Protein AF-A0A2G6KPU7-F1 (afdb_monomer)

Foldseek 3Di:
DADPLLVVLVVCLQPVQQVLLQVLQVQLVVVVHSLDLPPTSVVSLVVLLVVNLVSLVVVVVVPDDCPDQLNLVLSLQSLQLSVVSCCSNVVDDPVVDPDTPSVSSQVSLVVSCVVNVHHSHHDPCCVPVSFDDDVNGTGDSYPDQQLVSLVCCLVRVCVNPPVVVCVVVVNQQPQVPDPVRHGNVVVNVVSVLVSCQRNQHPDPPHPHCVVVVVVVVVVVVD

Secondary structure (DSSP, 8-state):
---HHHHHHHHHHHTHHHHHHHHHHHHHHHTT-TT--TTSSHHHHHHHHHHHHHHHHHHHHH------HHHHHHHHHHHHHHHHHHHHTTS--GGG-SS-S-HHHHHHHHHHHHHHTS-SS--GGGTTTT---BTTB---SSSS-HHHHHHHIIIIIIIIIIIHHHHHTT-TT-GGGSTTSS-HHHHHHHHHHHHHHHTT---TTS--SHHHHHHHHHHTT-

Radius of gyration: 18.89 Å; Cα contacts (8 Å, |Δi|>4): 228; chains: 1; bounding box: 52×37×52 Å

Structure (mmCIF, N/CA/C/O backbone):
data_AF-A0A2G6KPU7-F1
#
_entry.id   AF-A0A2G6KPU7-F1
#
loop_
_atom_site.group_PDB
_atom_site.id
_atom_site.type_symbol
_atom_site.label_atom_id
_atom_site.label_alt_id
_atom_site.label_comp_id
_atom_site.label_asym_id
_atom_site.label_entity_id
_atom_site.label_seq_id
_atom_site.pdbx_PDB_ins_code
_atom_site.Cartn_x
_atom_site.Cartn_y
_atom_site.Cartn_z
_atom_site.occupancy
_atom_site.B_iso_or_equiv
_atom_site.auth_seq_id
_atom_site.auth_comp_id
_atom_site.auth_asym_id
_atom_site.auth_atom_id
_atom_site.pdbx_PDB_model_num
ATOM 1 N N . MET A 1 1 ? 1.294 15.221 -18.244 1.00 61.31 1 MET A N 1
ATOM 2 C CA . MET A 1 1 ? -0.038 14.592 -18.043 1.00 61.31 1 MET A CA 1
ATOM 3 C C . MET A 1 1 ? 0.235 13.143 -17.641 1.00 61.31 1 MET A C 1
ATOM 5 O O . MET A 1 1 ? 1.394 12.810 -17.479 1.00 61.31 1 MET A O 1
ATOM 9 N N . SER A 1 2 ? -0.750 12.285 -17.364 1.00 83.19 2 SER A N 1
ATOM 10 C CA . SER A 1 2 ? -0.440 10.858 -17.147 1.00 83.19 2 SER A CA 1
ATOM 11 C C . SER A 1 2 ? -0.730 10.087 -18.430 1.00 83.19 2 SER A C 1
ATOM 13 O O . SER A 1 2 ? -1.728 10.373 -19.093 1.00 83.19 2 SER A O 1
ATOM 15 N N . THR A 1 3 ? 0.137 9.143 -18.800 1.00 95.44 3 THR A N 1
ATOM 16 C CA . THR A 1 3 ? -0.080 8.294 -19.978 1.00 95.44 3 THR A CA 1
ATOM 17 C C . THR A 1 3 ? -1.310 7.406 -19.772 1.00 95.44 3 THR A C 1
ATOM 19 O O . THR A 1 3 ? -1.734 7.189 -18.628 1.00 95.44 3 THR A O 1
ATOM 22 N N . PRO A 1 4 ? -1.904 6.849 -20.843 1.00 97.12 4 PRO A N 1
ATOM 23 C CA . PRO A 1 4 ? -2.997 5.892 -20.702 1.00 97.12 4 PRO A CA 1
ATOM 24 C C . PRO A 1 4 ? -2.624 4.679 -19.836 1.00 97.12 4 PRO A C 1
ATOM 26 O O . PRO A 1 4 ? -3.421 4.283 -18.987 1.00 97.12 4 PRO A O 1
ATOM 29 N N . CYS A 1 5 ? -1.407 4.135 -19.980 1.00 97.88 5 CYS A N 1
ATOM 30 C CA . CYS A 1 5 ? -0.949 2.995 -19.178 1.00 97.88 5 CYS A CA 1
ATOM 31 C C . CYS A 1 5 ? -0.815 3.368 -17.694 1.00 97.88 5 CYS A C 1
ATOM 33 O O . CYS A 1 5 ? -1.299 2.642 -16.823 1.00 97.88 5 CYS A O 1
ATOM 35 N N . ALA A 1 6 ? -0.204 4.522 -17.398 1.00 97.62 6 ALA A N 1
ATOM 36 C CA . ALA A 1 6 ? -0.043 5.002 -16.027 1.00 97.62 6 ALA A CA 1
ATOM 37 C C . ALA A 1 6 ? -1.394 5.321 -15.373 1.00 97.62 6 ALA A C 1
ATOM 39 O O . ALA A 1 6 ? -1.606 4.970 -14.214 1.00 97.62 6 ALA A O 1
ATOM 40 N N . SER A 1 7 ? -2.327 5.902 -16.130 1.00 97.75 7 SER A N 1
ATOM 41 C CA . SER A 1 7 ? -3.689 6.189 -15.666 1.00 97.75 7 SER A CA 1
ATOM 42 C C . SER A 1 7 ? -4.476 4.911 -15.371 1.00 97.75 7 SER A C 1
ATOM 44 O O . SER A 1 7 ? -5.152 4.836 -14.348 1.00 97.75 7 SER A O 1
ATOM 46 N N . ALA A 1 8 ? -4.366 3.888 -16.224 1.00 98.50 8 ALA A N 1
ATOM 47 C CA . ALA A 1 8 ? -5.028 2.603 -16.008 1.00 98.50 8 ALA A CA 1
ATOM 48 C C . ALA A 1 8 ? -4.509 1.903 -14.741 1.00 98.50 8 ALA A C 1
ATOM 50 O O . ALA A 1 8 ? -5.296 1.422 -13.926 1.00 98.50 8 ALA A O 1
ATOM 51 N N . PHE A 1 9 ? -3.190 1.916 -14.524 1.00 98.69 9 PHE A N 1
ATOM 52 C CA . PHE A 1 9 ? -2.605 1.360 -13.305 1.00 98.69 9 PHE A CA 1
ATOM 53 C C . PHE A 1 9 ? -2.995 2.162 -12.053 1.00 98.69 9 PHE A C 1
ATOM 55 O O . PHE A 1 9 ? -3.296 1.579 -11.013 1.00 98.69 9 PHE A O 1
ATOM 62 N N . ASP A 1 10 ? -3.049 3.493 -12.147 1.00 98.50 10 ASP A N 1
ATOM 63 C CA . ASP A 1 10 ? -3.504 4.366 -11.057 1.00 98.50 10 ASP A CA 1
ATOM 64 C C . ASP A 1 10 ? -4.952 4.065 -10.645 1.00 98.50 10 ASP A C 1
ATOM 66 O O . ASP A 1 10 ? -5.249 3.933 -9.456 1.00 98.50 10 ASP A O 1
ATOM 70 N N . GLN A 1 11 ? -5.838 3.877 -11.627 1.00 98.31 11 GLN A N 1
ATOM 71 C CA . GLN A 1 11 ? -7.231 3.502 -11.387 1.00 98.31 11 GLN A CA 1
ATOM 72 C C . GLN A 1 11 ? -7.350 2.134 -10.717 1.00 98.31 11 GLN A C 1
ATOM 74 O O . GLN A 1 11 ? -8.148 1.986 -9.791 1.00 98.31 11 GLN A O 1
ATOM 79 N N . TRP A 1 12 ? -6.542 1.155 -11.126 1.00 98.75 12 TRP A N 1
ATOM 80 C CA . TRP A 1 12 ? -6.509 -0.150 -10.468 1.00 98.75 12 TRP A CA 1
ATOM 81 C C . TRP A 1 12 ? -6.058 -0.040 -9.003 1.00 98.75 12 TRP A C 1
ATOM 83 O O . TRP A 1 12 ? -6.726 -0.575 -8.118 1.00 98.75 12 TRP A O 1
ATOM 93 N N . ILE A 1 13 ? -5.005 0.742 -8.716 1.00 98.44 13 ILE A N 1
ATOM 94 C CA . ILE A 1 13 ? -4.531 1.004 -7.342 1.00 98.44 13 ILE A CA 1
ATOM 95 C C . ILE A 1 13 ? -5.625 1.637 -6.469 1.00 98.44 13 ILE A C 1
ATOM 97 O O . ILE A 1 13 ? -5.758 1.308 -5.290 1.00 98.44 13 ILE A O 1
ATOM 101 N N . ARG A 1 14 ? -6.430 2.546 -7.026 1.00 97.38 14 ARG A N 1
ATOM 102 C CA . ARG A 1 14 ? -7.513 3.219 -6.287 1.00 97.38 14 ARG A CA 1
ATOM 103 C C . ARG A 1 14 ? -8.734 2.327 -6.035 1.00 97.38 14 ARG A C 1
ATOM 105 O O . ARG A 1 14 ? -9.491 2.615 -5.098 1.00 97.38 14 ARG A O 1
ATOM 112 N N . ASN A 1 15 ? -8.918 1.281 -6.842 1.00 97.12 15 ASN A N 1
ATOM 113 C CA . ASN A 1 15 ? -10.118 0.446 -6.872 1.00 97.12 15 ASN A CA 1
ATOM 114 C C . ASN A 1 15 ? -9.792 -1.016 -6.546 1.00 97.12 15 ASN A C 1
ATOM 116 O O . ASN A 1 15 ? -9.669 -1.342 -5.368 1.00 97.12 15 ASN A O 1
ATOM 120 N N . ASP A 1 16 ? -9.639 -1.880 -7.550 1.00 98.31 16 ASP A N 1
ATOM 121 C CA . ASP A 1 16 ? -9.541 -3.336 -7.377 1.00 98.31 16 ASP A CA 1
ATOM 122 C C . ASP A 1 16 ? -8.409 -3.744 -6.432 1.00 98.31 16 ASP A C 1
ATOM 124 O O . ASP A 1 16 ? -8.619 -4.577 -5.554 1.00 98.31 16 ASP A O 1
ATOM 128 N N . PHE A 1 17 ? -7.251 -3.080 -6.501 1.00 98.62 17 PHE A N 1
ATOM 129 C CA . PHE A 1 17 ? -6.163 -3.270 -5.540 1.00 98.62 17 PHE A CA 1
ATOM 130 C C . PHE A 1 17 ? -6.646 -3.118 -4.093 1.00 98.62 17 PHE A C 1
ATOM 132 O O . PHE A 1 17 ? -6.385 -3.975 -3.247 1.00 98.62 17 PHE A O 1
ATOM 139 N N . LYS A 1 18 ? -7.368 -2.034 -3.800 1.00 96.31 18 LYS A N 1
ATOM 140 C CA . LYS A 1 18 ? -7.904 -1.744 -2.469 1.00 96.31 18 LYS A CA 1
ATOM 141 C C . LYS A 1 18 ? -8.948 -2.783 -2.060 1.00 96.31 18 LYS A C 1
ATOM 143 O O . LYS A 1 18 ? -8.949 -3.197 -0.901 1.00 96.31 18 LYS A O 1
ATOM 148 N N . THR A 1 19 ? -9.796 -3.225 -2.987 1.00 97.81 19 THR A N 1
ATOM 149 C CA . THR A 1 19 ? -10.790 -4.286 -2.753 1.00 97.81 19 THR A CA 1
ATOM 150 C C . THR A 1 19 ? -10.106 -5.603 -2.389 1.00 97.81 19 THR A C 1
ATOM 152 O O . THR A 1 19 ? -10.340 -6.125 -1.302 1.00 97.81 19 THR A O 1
ATOM 155 N N . ILE A 1 20 ? -9.173 -6.073 -3.223 1.00 98.56 20 ILE A N 1
ATOM 156 C CA . ILE A 1 20 ? -8.445 -7.334 -3.023 1.00 98.56 20 ILE A CA 1
ATOM 157 C C . ILE A 1 20 ? -7.706 -7.335 -1.682 1.00 98.56 20 ILE A C 1
ATOM 159 O O . ILE A 1 20 ? -7.804 -8.286 -0.908 1.00 98.56 20 ILE A O 1
ATOM 163 N N . ASN A 1 21 ? -6.990 -6.251 -1.369 1.00 97.50 21 ASN A N 1
ATOM 164 C CA . ASN A 1 21 ? -6.312 -6.120 -0.082 1.00 97.50 21 ASN A CA 1
ATOM 165 C C . ASN A 1 21 ? -7.307 -6.158 1.086 1.00 97.50 21 ASN A C 1
ATOM 167 O O . ASN A 1 21 ? -7.048 -6.834 2.075 1.00 97.50 21 ASN A O 1
ATOM 171 N N . SER A 1 22 ? -8.442 -5.462 0.989 1.00 95.81 22 SER A N 1
ATOM 172 C CA . SER A 1 22 ? -9.439 -5.422 2.069 1.00 95.81 22 SER A CA 1
ATOM 173 C C . SER A 1 22 ? -10.069 -6.792 2.326 1.00 95.81 22 SER A C 1
ATOM 175 O O . SER A 1 22 ? -10.281 -7.158 3.483 1.00 95.81 22 SER A O 1
ATOM 177 N N . GLU A 1 23 ? -10.314 -7.567 1.270 1.00 97.12 23 GLU A N 1
ATOM 178 C CA . GLU A 1 23 ? -10.802 -8.944 1.371 1.00 97.12 23 GLU A CA 1
ATOM 179 C C . GLU A 1 23 ? -9.752 -9.882 1.978 1.00 97.12 23 GLU A C 1
ATOM 181 O O . GLU A 1 23 ? -10.073 -10.648 2.887 1.00 97.12 23 GLU A O 1
ATOM 186 N N . LEU A 1 24 ? -8.487 -9.779 1.556 1.00 96.69 24 LEU A N 1
ATOM 187 C CA . LEU A 1 24 ? -7.383 -10.535 2.157 1.00 96.69 24 LEU A CA 1
ATOM 188 C C . LEU A 1 24 ? -7.250 -10.243 3.654 1.00 96.69 24 LEU A C 1
ATOM 190 O O . LEU A 1 24 ? -7.160 -11.173 4.453 1.00 96.69 24 LEU A O 1
ATOM 194 N N . GLU A 1 25 ? -7.317 -8.971 4.051 1.00 93.81 25 GLU A N 1
ATOM 195 C CA . GLU A 1 25 ? -7.306 -8.607 5.467 1.00 93.81 25 GLU A CA 1
ATOM 196 C C . GLU A 1 25 ? -8.474 -9.229 6.224 1.00 93.81 25 GLU A C 1
ATOM 198 O O . GLU A 1 25 ? -8.267 -9.800 7.292 1.00 93.81 25 GLU A O 1
ATOM 203 N N . ALA A 1 26 ? -9.690 -9.173 5.676 1.00 93.69 26 ALA A N 1
ATOM 204 C CA . ALA A 1 26 ? -10.852 -9.792 6.308 1.00 93.69 26 ALA A CA 1
ATOM 205 C C . ALA A 1 26 ? -10.649 -11.301 6.532 1.00 93.69 26 ALA A C 1
ATOM 207 O O . ALA A 1 26 ? -10.992 -11.809 7.603 1.00 93.69 26 ALA A O 1
ATOM 208 N N . LEU A 1 27 ? -10.036 -12.003 5.572 1.00 95.19 27 LEU A N 1
ATOM 209 C CA . LEU A 1 27 ? -9.692 -13.417 5.715 1.00 95.19 27 LEU A CA 1
ATOM 210 C C . LEU A 1 27 ? -8.657 -13.652 6.823 1.00 95.19 27 LEU A C 1
ATOM 212 O O . LEU A 1 27 ? -8.840 -14.563 7.628 1.00 95.19 27 LEU A O 1
ATOM 216 N N . TYR A 1 28 ? -7.605 -12.834 6.912 1.00 93.25 28 TYR A N 1
ATOM 217 C CA . TYR A 1 28 ? -6.593 -12.968 7.968 1.00 93.25 28 TYR A CA 1
ATOM 218 C C . TYR A 1 28 ? -7.160 -12.669 9.357 1.00 93.25 28 TYR A C 1
ATOM 220 O O . TYR A 1 28 ? -6.861 -13.374 10.316 1.00 93.25 28 TYR A O 1
ATOM 228 N N . PHE A 1 29 ? -8.023 -11.661 9.486 1.00 89.75 29 PHE A N 1
ATOM 229 C CA . PHE A 1 29 ? -8.709 -11.391 10.750 1.00 89.75 29 PHE A CA 1
ATOM 230 C C . PHE A 1 29 ? -9.606 -12.560 11.177 1.00 89.75 29 PHE A C 1
ATOM 232 O O . PHE A 1 29 ? -9.685 -12.862 12.367 1.00 89.75 29 PHE A O 1
ATOM 239 N N . ALA A 1 30 ? -10.228 -13.261 10.227 1.00 91.94 30 ALA A N 1
ATOM 240 C CA . ALA A 1 30 ? -11.072 -14.418 10.514 1.00 91.94 30 ALA A CA 1
ATOM 241 C C . ALA A 1 30 ? -10.294 -15.664 10.988 1.00 91.94 30 ALA A C 1
ATOM 243 O O . ALA A 1 30 ? -10.898 -16.542 11.602 1.00 91.94 30 ALA A O 1
ATOM 244 N N . THR A 1 31 ? -8.976 -15.758 10.759 1.00 89.75 31 THR A N 1
ATOM 245 C CA . THR A 1 31 ? -8.170 -16.908 11.225 1.00 89.75 31 THR A CA 1
ATOM 246 C C . THR A 1 31 ? -7.796 -16.839 12.706 1.00 89.75 31 THR A C 1
ATOM 248 O O . THR A 1 31 ? -7.296 -17.818 13.256 1.00 89.75 31 THR A O 1
ATOM 251 N N . GLY A 1 32 ? -7.997 -15.687 13.355 1.00 86.38 32 GLY A N 1
ATOM 252 C CA . GLY A 1 32 ? -7.533 -15.431 14.720 1.00 86.38 32 GLY A CA 1
ATOM 253 C C . GLY A 1 32 ? -6.032 -15.128 14.830 1.00 86.38 32 GLY A C 1
ATOM 254 O O . GLY A 1 32 ? -5.567 -14.826 15.926 1.00 86.38 32 GLY A O 1
ATOM 255 N N . ASN A 1 33 ? -5.281 -15.158 13.720 1.00 83.81 33 ASN A N 1
ATOM 256 C CA . ASN A 1 33 ? -3.873 -14.763 13.673 1.00 83.81 33 ASN A CA 1
ATOM 257 C C . ASN A 1 33 ? -3.585 -13.838 12.467 1.00 83.81 33 ASN A C 1
ATOM 259 O O . ASN A 1 33 ? -2.982 -14.268 11.483 1.00 83.81 33 ASN A O 1
ATOM 263 N N . PRO A 1 34 ? -4.014 -12.561 12.519 1.00 83.75 34 PRO A N 1
ATOM 264 C CA . PRO A 1 34 ? -3.999 -11.643 11.372 1.00 83.75 34 PRO A CA 1
ATOM 265 C C . PRO A 1 34 ? -2.604 -11.187 10.909 1.00 83.75 34 PRO A C 1
ATOM 267 O O . PRO A 1 34 ? -2.471 -10.530 9.870 1.00 83.75 34 PRO A O 1
ATOM 270 N N . SER A 1 35 ? -1.556 -11.488 11.678 1.00 82.19 35 SER A N 1
ATOM 271 C CA . SER A 1 35 ? -0.172 -11.209 11.292 1.00 82.19 35 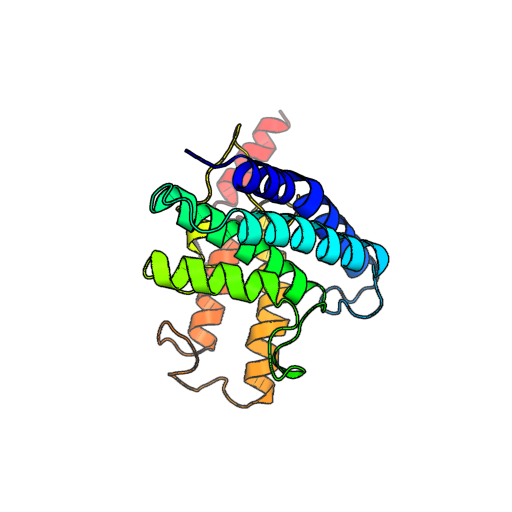SER A CA 1
ATOM 272 C C . SER A 1 35 ? 0.378 -12.254 10.316 1.00 82.19 35 SER A C 1
ATOM 274 O O . SER A 1 35 ? 1.258 -11.917 9.524 1.00 82.19 35 SER A O 1
ATOM 276 N N . GLU A 1 36 ? -0.158 -13.477 10.319 1.00 83.75 36 GLU A N 1
ATOM 277 C CA . GLU A 1 36 ? 0.253 -14.583 9.451 1.00 83.75 36 GLU A CA 1
ATOM 278 C C . GLU A 1 36 ? -0.642 -14.661 8.209 1.00 83.75 36 GLU A C 1
ATOM 280 O O . GLU A 1 36 ? -1.846 -14.896 8.303 1.00 83.75 36 GLU A O 1
ATOM 285 N N . ALA A 1 37 ? -0.052 -14.493 7.022 1.00 85.38 37 ALA A N 1
ATOM 286 C CA . ALA A 1 37 ? -0.795 -14.563 5.763 1.00 85.38 37 ALA A CA 1
ATOM 287 C C . ALA A 1 37 ? -0.718 -15.950 5.097 1.00 85.38 37 ALA A C 1
ATOM 289 O O . ALA A 1 37 ? -1.415 -16.197 4.115 1.00 85.38 37 ALA A O 1
ATOM 290 N N . GLY A 1 38 ? 0.128 -16.865 5.579 1.00 85.50 38 GLY A N 1
ATOM 291 C CA . GLY A 1 38 ? 0.411 -18.147 4.921 1.00 85.50 38 GLY A CA 1
ATOM 292 C C . GLY A 1 38 ? -0.823 -19.038 4.721 1.00 85.50 38 GLY A C 1
ATOM 293 O O . GLY A 1 38 ? -1.577 -19.282 5.656 1.00 85.50 38 GLY A O 1
ATOM 294 N N . GLY A 1 39 ? -1.017 -19.548 3.499 1.00 87.50 39 GLY A N 1
ATOM 295 C CA . GLY A 1 39 ? -2.061 -20.532 3.173 1.00 87.50 39 GLY A CA 1
ATOM 296 C C . GLY A 1 39 ? -3.499 -19.999 3.143 1.00 87.50 39 GLY A C 1
ATOM 297 O O . GLY A 1 39 ? -4.429 -20.778 2.943 1.00 87.50 39 GLY A O 1
ATOM 298 N N . VAL A 1 40 ? -3.701 -18.693 3.326 1.00 94.56 40 VAL A N 1
ATOM 299 C CA . VAL A 1 40 ? -5.019 -18.043 3.347 1.00 94.56 40 VAL A C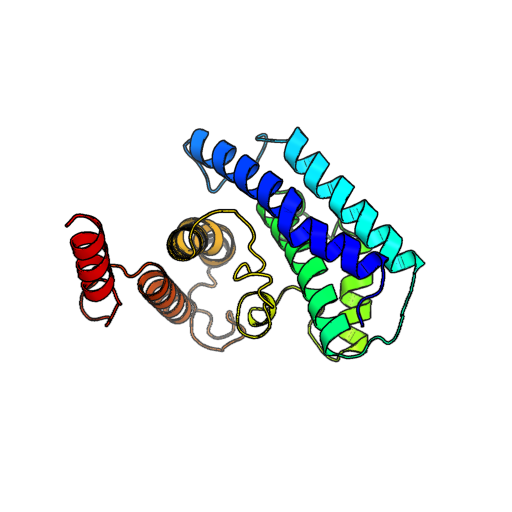A 1
ATOM 300 C C . VAL A 1 40 ? -5.167 -17.138 2.129 1.00 94.56 40 VAL A C 1
ATOM 302 O O . VAL A 1 40 ? -4.256 -16.384 1.804 1.00 94.56 40 VAL A O 1
ATOM 305 N N . GLY A 1 41 ? -6.324 -17.182 1.461 1.00 96.75 41 GLY A N 1
ATOM 306 C CA . GLY A 1 41 ? -6.649 -16.239 0.385 1.00 96.75 41 GLY A CA 1
ATOM 307 C C . GLY A 1 41 ? -5.830 -16.410 -0.900 1.00 96.75 41 GLY A C 1
ATOM 308 O O . GLY A 1 41 ? -5.693 -15.454 -1.654 1.00 96.75 41 GLY A O 1
ATOM 309 N N . GLU A 1 42 ? -5.295 -17.603 -1.177 1.00 97.50 42 GLU A N 1
ATOM 310 C CA . GLU A 1 42 ? -4.382 -17.845 -2.310 1.00 97.50 42 GLU A CA 1
ATOM 311 C C . GLU A 1 42 ? -4.936 -17.387 -3.669 1.00 97.50 42 GLU A C 1
ATOM 313 O O . GLU A 1 42 ? -4.194 -16.829 -4.473 1.00 97.50 42 GLU A O 1
ATOM 318 N N . ALA A 1 43 ? -6.243 -17.535 -3.911 1.00 98.12 43 ALA A N 1
ATOM 319 C CA . ALA A 1 43 ? -6.873 -17.033 -5.134 1.00 98.12 43 ALA A CA 1
ATOM 320 C C . ALA A 1 43 ? -6.763 -15.501 -5.261 1.00 98.12 43 ALA A C 1
ATOM 322 O O . ALA A 1 43 ? -6.343 -15.001 -6.302 1.00 98.12 43 ALA A O 1
ATOM 323 N N . LEU A 1 44 ? -7.063 -14.764 -4.187 1.00 98.50 44 LEU A N 1
ATOM 324 C CA . LEU A 1 44 ? -6.958 -13.302 -4.142 1.00 98.50 44 LEU A CA 1
ATOM 325 C C . LEU A 1 44 ? -5.502 -12.830 -4.216 1.00 98.50 44 LEU A C 1
ATOM 327 O O . LEU A 1 44 ? -5.203 -11.827 -4.859 1.00 98.50 44 LEU A O 1
ATOM 331 N N . LYS A 1 45 ? -4.568 -13.567 -3.608 1.00 98.50 45 LYS A N 1
ATOM 332 C CA . LYS A 1 45 ? -3.133 -13.279 -3.734 1.00 98.50 45 LYS A CA 1
ATOM 333 C C . LYS A 1 45 ? -2.641 -13.447 -5.168 1.00 98.50 45 LYS A C 1
ATOM 335 O O . LYS A 1 45 ? -1.919 -12.589 -5.668 1.00 98.50 45 LYS A O 1
ATOM 340 N N . GLN A 1 46 ? -3.037 -14.534 -5.834 1.00 98.38 46 GLN A N 1
ATOM 341 C CA . GLN A 1 46 ? -2.717 -14.752 -7.245 1.00 98.38 46 GLN A CA 1
ATOM 342 C C . GLN A 1 46 ? -3.344 -13.671 -8.122 1.00 98.38 46 GLN A C 1
ATOM 344 O O . GLN A 1 46 ? -2.674 -13.153 -9.010 1.00 98.38 46 GLN A O 1
ATOM 349 N N . GLN A 1 47 ? -4.584 -13.273 -7.837 1.00 98.62 47 GLN A N 1
ATOM 350 C CA . GLN A 1 47 ? -5.234 -12.162 -8.523 1.00 98.62 47 GLN A CA 1
ATOM 351 C C . GLN A 1 47 ? -4.432 -10.859 -8.373 1.00 98.62 47 GLN A C 1
ATOM 353 O O . GLN A 1 47 ? -4.037 -10.274 -9.380 1.00 98.62 47 GLN A O 1
ATOM 358 N N . LEU A 1 48 ? -4.105 -10.458 -7.137 1.00 98.69 48 LEU A N 1
ATOM 359 C CA . LEU A 1 48 ? -3.295 -9.270 -6.848 1.00 98.69 48 LEU A CA 1
ATOM 360 C C . LEU A 1 48 ? -1.975 -9.278 -7.630 1.00 98.69 48 LEU A C 1
ATOM 362 O O . LEU A 1 48 ? -1.618 -8.279 -8.256 1.00 98.69 48 LEU A O 1
ATOM 366 N N . LEU A 1 49 ? -1.260 -10.407 -7.582 1.00 98.56 49 LEU A N 1
ATOM 367 C CA . LEU A 1 49 ? 0.034 -10.596 -8.232 1.00 98.56 49 LEU A CA 1
ATOM 368 C C . LEU A 1 49 ? -0.077 -10.465 -9.756 1.00 98.56 49 LEU A C 1
ATOM 370 O O . LEU A 1 49 ? 0.695 -9.740 -10.382 1.00 98.56 49 LEU A O 1
ATOM 374 N N . LEU A 1 50 ? -1.018 -11.185 -10.365 1.00 98.62 50 LEU A N 1
ATOM 375 C CA . LEU A 1 50 ? -1.128 -11.273 -11.818 1.00 98.62 50 LEU A CA 1
ATOM 376 C C . LEU A 1 50 ? -1.654 -9.975 -12.432 1.00 98.62 50 LEU A C 1
ATOM 378 O O . LEU A 1 50 ? -1.104 -9.523 -13.438 1.00 98.62 50 LEU A O 1
ATOM 382 N N . GLU A 1 51 ? -2.660 -9.347 -11.819 1.00 98.75 51 GLU A N 1
ATOM 383 C CA . GLU A 1 51 ? -3.205 -8.071 -12.293 1.00 98.75 51 GLU A CA 1
ATOM 384 C C . GLU A 1 51 ? -2.151 -6.961 -12.218 1.00 98.75 51 GLU A C 1
ATOM 386 O O . GLU A 1 51 ? -1.850 -6.321 -13.230 1.00 98.75 51 GLU A O 1
ATOM 391 N N . GLY A 1 52 ? -1.507 -6.782 -11.058 1.00 98.69 52 GLY A N 1
ATOM 392 C CA . GLY A 1 52 ? -0.469 -5.763 -10.890 1.00 98.69 52 GLY A CA 1
ATOM 393 C C . GLY A 1 52 ? 0.720 -5.973 -11.833 1.00 98.69 52 GLY A C 1
ATOM 394 O O . GLY A 1 52 ? 1.182 -5.026 -12.477 1.00 98.69 52 GLY A O 1
ATOM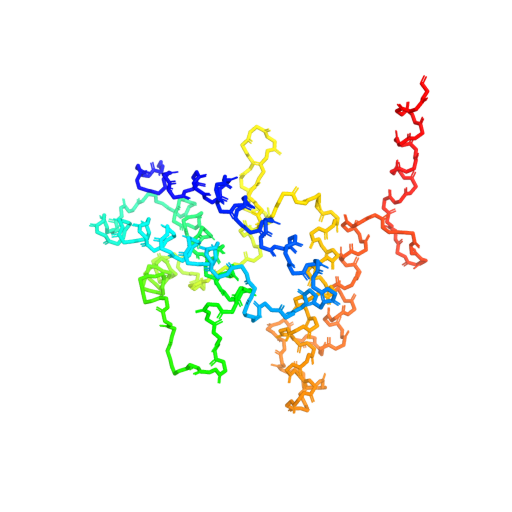 395 N N . LYS A 1 53 ? 1.176 -7.224 -12.000 1.00 98.62 53 LYS A N 1
ATOM 396 C CA . LYS A 1 53 ? 2.225 -7.577 -12.970 1.00 98.62 53 LYS A CA 1
ATOM 397 C C . LYS A 1 53 ? 1.823 -7.228 -14.406 1.00 98.62 53 LYS A C 1
ATOM 399 O O . LYS A 1 53 ? 2.659 -6.720 -15.151 1.00 98.62 53 LYS A O 1
ATOM 404 N N . ALA A 1 54 ? 0.570 -7.462 -14.800 1.00 98.69 54 ALA A N 1
ATOM 405 C CA . ALA A 1 54 ? 0.097 -7.160 -16.149 1.00 98.69 54 ALA A CA 1
ATOM 406 C C . ALA A 1 54 ? 0.142 -5.653 -16.463 1.00 98.69 54 ALA A C 1
ATOM 408 O O . ALA A 1 54 ? 0.610 -5.274 -17.541 1.00 98.69 54 ALA A O 1
ATOM 409 N N . PHE A 1 55 ? -0.266 -4.794 -15.521 1.00 98.75 55 PHE A N 1
ATOM 410 C CA . PHE A 1 55 ? -0.147 -3.337 -15.672 1.00 98.75 55 PHE A CA 1
ATOM 411 C C . PHE A 1 55 ? 1.313 -2.887 -15.778 1.00 98.75 55 PHE A C 1
ATOM 413 O O . PHE A 1 55 ? 1.675 -2.136 -16.684 1.00 98.75 55 PHE A O 1
ATOM 420 N N . ILE A 1 56 ? 2.183 -3.392 -14.902 1.00 98.50 56 ILE A N 1
ATOM 421 C CA . ILE A 1 56 ? 3.610 -3.044 -14.909 1.00 98.50 56 ILE A CA 1
ATOM 422 C C . ILE A 1 56 ? 4.292 -3.506 -16.204 1.00 98.50 56 ILE A C 1
ATOM 424 O O . ILE A 1 56 ? 5.105 -2.775 -16.768 1.00 98.50 56 ILE A O 1
ATOM 428 N N . ALA A 1 57 ? 3.931 -4.674 -16.735 1.00 98.38 57 ALA A N 1
ATOM 429 C CA . ALA A 1 57 ? 4.450 -5.153 -18.014 1.00 98.38 57 ALA A CA 1
ATOM 430 C C . ALA A 1 57 ? 4.018 -4.273 -19.204 1.00 98.38 57 ALA A C 1
ATOM 432 O O . ALA A 1 57 ? 4.729 -4.190 -20.206 1.00 98.38 57 ALA A O 1
ATOM 433 N N . GLN A 1 58 ? 2.857 -3.612 -19.134 1.00 98.19 58 GLN A N 1
ATOM 434 C CA . GLN A 1 58 ? 2.463 -2.607 -20.129 1.00 98.19 58 GLN A CA 1
ATOM 435 C C . GLN A 1 58 ? 3.309 -1.337 -19.999 1.00 98.19 58 GLN A C 1
ATOM 437 O O . GLN A 1 58 ? 3.836 -0.871 -21.002 1.00 98.19 58 GLN A O 1
ATOM 442 N N . LEU A 1 59 ? 3.519 -0.849 -18.775 1.00 98.19 59 LEU A N 1
ATOM 443 C CA . LEU A 1 59 ? 4.355 0.325 -18.491 1.00 98.19 59 LEU A CA 1
ATOM 444 C C . LEU A 1 59 ? 5.814 0.132 -18.931 1.00 98.19 59 LEU A C 1
ATOM 446 O O . LEU A 1 59 ? 6.408 1.020 -19.533 1.00 98.19 59 LEU A O 1
ATOM 450 N N . LEU A 1 60 ? 6.389 -1.051 -18.704 1.00 97.50 60 LEU A N 1
ATOM 451 C CA . LEU A 1 60 ? 7.736 -1.373 -19.188 1.00 97.50 60 LEU A CA 1
ATOM 452 C C . LEU A 1 60 ? 7.828 -1.381 -20.719 1.00 97.50 60 LEU A C 1
ATOM 454 O O . LEU A 1 60 ? 8.847 -0.968 -21.266 1.00 97.50 60 LEU A O 1
ATOM 458 N N . ARG A 1 61 ? 6.779 -1.843 -21.413 1.00 97.12 61 ARG A N 1
ATOM 459 C CA . ARG A 1 61 ? 6.717 -1.80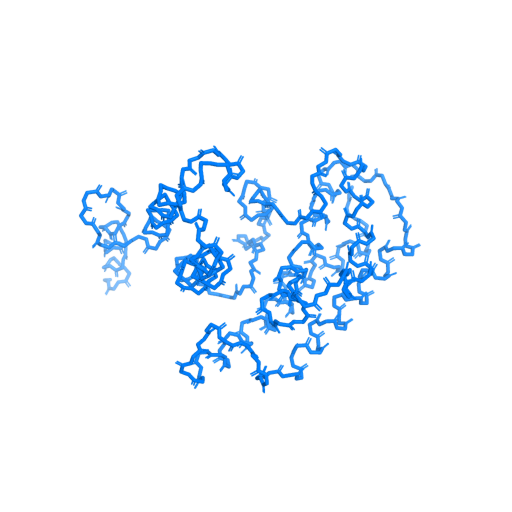5 -22.884 1.00 97.12 61 ARG A CA 1
ATOM 460 C C . ARG A 1 61 ? 6.524 -0.392 -23.425 1.00 97.12 61 ARG A C 1
ATOM 462 O O . ARG A 1 61 ? 7.051 -0.097 -24.491 1.00 97.12 61 ARG A O 1
ATOM 469 N N . GLU A 1 62 ? 5.775 0.447 -22.711 1.00 95.75 62 GLU A N 1
ATOM 470 C CA . GLU A 1 62 ? 5.623 1.874 -23.021 1.00 95.75 62 GLU A CA 1
ATOM 471 C C . GLU A 1 62 ? 6.971 2.609 -22.927 1.00 95.75 62 GLU A C 1
ATOM 473 O O . GLU A 1 62 ? 7.257 3.483 -23.743 1.00 95.75 62 GLU A O 1
ATOM 478 N N . GLY A 1 63 ? 7.840 2.191 -22.002 1.00 92.81 63 GLY A N 1
ATOM 479 C CA . GLY A 1 63 ? 9.172 2.761 -21.835 1.00 92.81 63 GLY A CA 1
ATOM 480 C C . GLY A 1 63 ? 9.143 4.098 -21.094 1.00 92.81 63 GLY A C 1
ATOM 481 O O . GLY A 1 63 ? 8.194 4.418 -20.383 1.00 92.81 63 GLY A O 1
ATOM 482 N N . ASN A 1 64 ? 10.226 4.871 -21.198 1.00 89.62 64 ASN A N 1
ATOM 483 C CA . ASN A 1 64 ? 10.287 6.187 -20.562 1.00 89.62 64 ASN A CA 1
ATOM 484 C C . ASN A 1 64 ? 9.539 7.230 -21.404 1.00 89.62 64 ASN A C 1
ATOM 486 O O . ASN A 1 64 ? 9.876 7.427 -22.570 1.00 89.62 64 ASN A O 1
ATOM 490 N N . THR A 1 65 ? 8.572 7.914 -20.799 1.00 88.94 65 THR A N 1
ATOM 491 C CA . THR A 1 65 ? 7.700 8.890 -21.469 1.00 88.94 65 THR A CA 1
ATOM 492 C C . THR A 1 65 ? 7.988 10.346 -21.106 1.00 88.94 65 THR A C 1
ATOM 494 O O . THR A 1 65 ? 7.412 11.234 -21.721 1.00 88.94 65 THR A O 1
ATOM 497 N N . ASP A 1 66 ? 8.888 10.603 -20.149 1.00 87.50 66 ASP A N 1
ATOM 498 C CA . ASP A 1 66 ? 9.303 11.952 -19.718 1.00 87.50 66 ASP A CA 1
ATOM 499 C C . ASP A 1 66 ? 8.139 12.905 -19.348 1.00 87.50 66 ASP A C 1
ATOM 501 O O . ASP A 1 66 ? 8.151 14.103 -19.615 1.00 87.50 66 ASP A O 1
ATOM 505 N N . GLU A 1 67 ? 7.106 12.385 -18.674 1.00 92.44 67 GLU A N 1
ATOM 506 C CA . GLU A 1 67 ? 5.922 13.155 -18.234 1.00 92.44 67 GLU A CA 1
ATOM 507 C C . GLU A 1 67 ? 6.169 14.072 -17.011 1.00 92.44 67 GLU A C 1
ATOM 509 O O . GLU A 1 67 ? 5.220 14.548 -16.368 1.00 92.44 67 GLU A O 1
ATOM 514 N N . GLY A 1 68 ? 7.436 14.310 -16.665 1.00 93.81 68 GLY A N 1
ATOM 515 C CA . GLY A 1 68 ? 7.872 15.134 -15.540 1.00 93.81 68 GLY A CA 1
ATOM 516 C C . GLY A 1 68 ? 7.891 14.429 -14.177 1.00 93.81 68 GLY A C 1
ATOM 517 O O . GLY A 1 68 ? 7.404 13.307 -14.003 1.00 93.81 68 GLY A O 1
ATOM 518 N N . PHE A 1 69 ? 8.466 15.125 -13.188 1.00 94.31 69 PHE A N 1
ATOM 519 C CA . PHE A 1 69 ? 8.734 14.578 -11.854 1.00 94.31 69 PHE A CA 1
ATOM 520 C C . PHE A 1 69 ? 7.469 14.091 -11.142 1.00 94.31 69 PHE A C 1
ATOM 522 O O . PHE A 1 69 ? 7.438 12.948 -10.701 1.00 94.31 69 PHE A O 1
ATOM 529 N N . ASP A 1 70 ? 6.416 14.910 -11.067 1.00 94.19 70 ASP A N 1
ATOM 530 C CA . ASP A 1 70 ? 5.195 14.561 -10.325 1.00 94.19 70 ASP A CA 1
ATOM 531 C C . ASP A 1 70 ? 4.517 13.304 -10.886 1.00 94.19 70 ASP A C 1
ATOM 533 O O . ASP A 1 70 ? 4.090 12.427 -10.132 1.00 94.19 70 ASP A O 1
ATOM 537 N N . SER A 1 71 ? 4.455 13.186 -12.216 1.00 95.25 71 SER A N 1
ATOM 538 C CA . SER A 1 71 ? 3.889 12.020 -12.900 1.00 95.25 71 SER A CA 1
ATOM 539 C C . SER A 1 71 ? 4.719 10.766 -12.620 1.00 95.25 71 SER A C 1
ATOM 541 O O . SER A 1 71 ? 4.165 9.728 -12.249 1.00 95.25 71 SER A O 1
ATOM 543 N N . GLY A 1 72 ? 6.046 10.868 -12.749 1.00 95.75 72 GLY A N 1
ATOM 544 C CA . GLY A 1 72 ? 6.969 9.767 -12.478 1.00 95.75 72 GLY A CA 1
ATOM 545 C C . GLY A 1 72 ? 6.970 9.343 -11.008 1.00 95.75 72 GLY A C 1
ATOM 546 O O . GLY A 1 72 ? 6.948 8.149 -10.711 1.00 95.75 72 GLY A O 1
ATOM 547 N N . PHE A 1 73 ? 6.934 10.301 -10.082 1.00 96.25 73 PHE A N 1
ATOM 548 C CA . PHE A 1 73 ? 6.893 10.049 -8.644 1.00 96.25 73 PHE A CA 1
ATOM 549 C C . PHE A 1 73 ? 5.565 9.403 -8.238 1.00 96.25 73 PHE A C 1
ATOM 551 O O . PHE A 1 73 ? 5.549 8.415 -7.509 1.00 96.25 73 PHE A O 1
ATOM 558 N N . ASN A 1 74 ? 4.439 9.865 -8.789 1.00 96.56 74 ASN A N 1
ATOM 559 C CA . ASN A 1 74 ? 3.145 9.215 -8.584 1.00 96.56 74 ASN A CA 1
ATOM 560 C C . ASN A 1 74 ? 3.130 7.766 -9.109 1.00 96.56 74 ASN A C 1
ATOM 562 O O . ASN A 1 74 ? 2.616 6.872 -8.432 1.00 96.56 74 ASN A O 1
ATOM 566 N N . LEU A 1 75 ? 3.718 7.520 -10.287 1.00 97.62 75 LEU A N 1
ATOM 567 C CA . LEU A 1 75 ? 3.838 6.176 -10.858 1.00 97.62 75 LEU A CA 1
ATOM 568 C C . LEU A 1 75 ? 4.725 5.266 -9.995 1.00 97.62 75 LEU A C 1
ATOM 570 O O . LEU A 1 75 ? 4.340 4.131 -9.710 1.00 97.62 75 LEU A O 1
ATOM 574 N N . LEU A 1 76 ? 5.868 5.769 -9.522 1.00 97.69 76 LEU A N 1
ATOM 575 C CA . LEU A 1 76 ? 6.732 5.054 -8.581 1.00 97.69 76 LEU A CA 1
ATOM 576 C C . LEU A 1 76 ? 5.972 4.696 -7.298 1.00 97.69 76 LEU A C 1
ATOM 578 O O . LEU A 1 76 ? 6.090 3.575 -6.801 1.00 97.69 76 LEU A O 1
ATOM 582 N N . GLY A 1 77 ? 5.142 5.614 -6.800 1.00 96.88 77 GLY A N 1
ATOM 583 C CA . GLY A 1 77 ? 4.234 5.366 -5.688 1.00 96.88 77 GLY A CA 1
ATOM 584 C C . GLY A 1 77 ? 3.315 4.172 -5.934 1.00 96.88 77 GLY A C 1
ATOM 585 O O . GLY A 1 77 ? 3.237 3.291 -5.081 1.00 96.88 77 GLY A O 1
ATOM 586 N N . ASN A 1 78 ? 2.676 4.095 -7.105 1.00 98.38 78 ASN A N 1
ATOM 587 C CA . ASN A 1 78 ? 1.788 2.986 -7.481 1.00 98.38 78 ASN A CA 1
ATOM 588 C C . ASN A 1 78 ? 2.526 1.640 -7.548 1.00 98.38 78 ASN A C 1
ATOM 590 O O . ASN A 1 78 ? 2.040 0.642 -7.014 1.00 98.38 78 ASN A O 1
ATOM 594 N N . VAL A 1 79 ? 3.731 1.614 -8.130 1.00 98.25 79 VAL A N 1
ATOM 595 C CA . VAL A 1 79 ? 4.590 0.414 -8.124 1.00 98.25 79 VAL A CA 1
ATOM 596 C C . VAL A 1 79 ? 4.941 0.022 -6.685 1.00 98.25 79 VAL A C 1
ATOM 598 O O . VAL A 1 79 ? 4.869 -1.150 -6.315 1.00 98.25 79 VAL A O 1
ATOM 601 N N . GLY A 1 80 ? 5.245 1.010 -5.844 1.00 96.62 80 GLY A N 1
ATOM 602 C CA . GLY A 1 80 ? 5.509 0.828 -4.423 1.00 96.62 80 GLY A CA 1
ATOM 603 C C . GLY A 1 80 ? 4.325 0.249 -3.643 1.00 96.62 80 GLY A C 1
ATOM 604 O O . GLY A 1 80 ? 4.532 -0.669 -2.852 1.00 96.62 80 GLY A O 1
ATOM 605 N N . PHE A 1 81 ? 3.100 0.736 -3.873 1.00 97.00 81 PHE A N 1
ATOM 606 C CA . PHE A 1 81 ? 1.871 0.172 -3.295 1.00 97.00 81 PHE A CA 1
ATOM 607 C C . PHE A 1 81 ? 1.735 -1.311 -3.645 1.00 97.00 81 PHE A C 1
ATOM 609 O O . PHE A 1 81 ? 1.568 -2.148 -2.759 1.00 97.00 81 PHE A O 1
ATOM 616 N N . TYR A 1 82 ? 1.878 -1.650 -4.925 1.00 98.44 82 TYR A N 1
ATOM 617 C CA . TYR A 1 82 ? 1.803 -3.031 -5.388 1.00 98.44 82 TYR A CA 1
ATOM 618 C C . TYR A 1 82 ? 2.858 -3.935 -4.725 1.00 98.44 82 TYR A C 1
ATOM 620 O O . TYR A 1 82 ? 2.518 -4.976 -4.156 1.00 98.44 82 TYR A O 1
ATOM 628 N N . MET A 1 83 ? 4.130 -3.525 -4.729 1.00 97.25 83 MET A N 1
ATOM 629 C CA . MET A 1 83 ? 5.217 -4.313 -4.133 1.00 97.25 83 MET A CA 1
ATOM 630 C C . MET A 1 83 ? 5.060 -4.464 -2.614 1.00 97.25 83 MET A C 1
ATOM 632 O O . MET A 1 83 ? 5.299 -5.543 -2.071 1.00 97.25 83 MET A O 1
ATOM 636 N N . ALA A 1 84 ? 4.628 -3.407 -1.922 1.00 93.62 84 ALA A N 1
ATOM 637 C CA . ALA A 1 84 ? 4.374 -3.448 -0.485 1.00 93.62 84 ALA A CA 1
ATOM 638 C C . ALA A 1 84 ? 3.207 -4.386 -0.133 1.00 93.62 84 ALA A C 1
ATOM 640 O O . ALA A 1 84 ? 3.301 -5.132 0.842 1.00 93.62 84 ALA A O 1
ATOM 641 N N . ALA A 1 85 ? 2.145 -4.415 -0.944 1.00 95.75 85 ALA A N 1
ATOM 642 C CA . ALA A 1 85 ? 1.057 -5.375 -0.770 1.00 95.75 85 ALA A CA 1
ATOM 643 C C . ALA A 1 85 ? 1.524 -6.815 -1.026 1.00 95.75 85 ALA A C 1
ATOM 645 O O . ALA A 1 85 ? 1.233 -7.704 -0.231 1.00 95.75 85 ALA A O 1
ATOM 646 N N . CYS A 1 86 ? 2.330 -7.052 -2.067 1.00 96.38 86 CYS A N 1
ATOM 647 C CA . CYS A 1 86 ? 2.921 -8.371 -2.303 1.00 96.38 86 CYS A CA 1
ATOM 648 C C . CYS A 1 86 ? 3.749 -8.844 -1.099 1.00 96.38 86 CYS A C 1
ATOM 650 O O . CYS A 1 86 ? 3.627 -9.986 -0.659 1.00 96.38 86 CYS A O 1
ATOM 652 N N . ARG A 1 87 ? 4.542 -7.945 -0.509 1.00 92.94 87 ARG A N 1
ATOM 653 C CA . ARG A 1 87 ? 5.299 -8.226 0.713 1.00 92.94 87 ARG A CA 1
ATOM 654 C C . ARG A 1 87 ? 4.394 -8.548 1.904 1.00 92.94 87 ARG A C 1
ATOM 656 O O . ARG A 1 87 ? 4.719 -9.448 2.679 1.00 92.94 87 ARG A O 1
ATOM 663 N N . ARG A 1 88 ? 3.286 -7.814 2.061 1.00 92.75 88 ARG A N 1
ATOM 664 C CA . ARG A 1 88 ? 2.307 -8.037 3.133 1.00 92.75 88 ARG A CA 1
ATOM 665 C C . ARG A 1 88 ? 1.665 -9.418 3.042 1.00 92.75 88 ARG A C 1
ATOM 667 O O . ARG A 1 88 ? 1.510 -10.082 4.062 1.00 92.75 88 ARG A O 1
ATOM 674 N N . HIS A 1 89 ? 1.317 -9.835 1.831 1.00 94.62 89 HIS A N 1
ATOM 675 C CA . HIS A 1 89 ? 0.571 -11.065 1.562 1.00 94.62 89 HIS A CA 1
ATOM 676 C C . HIS A 1 89 ? 1.464 -12.288 1.335 1.00 94.62 89 HIS A C 1
ATOM 678 O O . HIS A 1 89 ? 1.016 -13.276 0.758 1.00 94.62 89 HIS A O 1
ATOM 684 N N . ASP A 1 90 ? 2.721 -12.228 1.788 1.00 92.62 90 ASP A N 1
ATOM 685 C CA . ASP A 1 90 ? 3.713 -13.305 1.672 1.00 92.62 90 ASP A CA 1
ATOM 686 C C . ASP A 1 90 ? 4.040 -13.745 0.230 1.00 92.62 90 ASP A C 1
ATOM 688 O O . ASP A 1 90 ? 4.627 -14.806 0.024 1.00 92.62 90 ASP A O 1
ATOM 692 N N . LEU A 1 91 ? 3.738 -12.909 -0.771 1.00 94.25 91 LEU A N 1
ATOM 693 C CA . LEU A 1 91 ? 4.096 -13.140 -2.179 1.00 94.25 91 LEU A CA 1
ATOM 694 C C . LEU A 1 91 ? 5.581 -12.861 -2.470 1.00 94.25 91 LEU A C 1
ATOM 696 O O . LEU A 1 91 ? 6.108 -13.294 -3.490 1.00 94.25 91 LEU A O 1
ATOM 700 N N . THR A 1 92 ? 6.252 -12.126 -1.581 1.00 92.88 92 THR A N 1
ATOM 701 C CA . THR A 1 92 ? 7.709 -11.938 -1.560 1.00 92.88 92 THR A CA 1
ATOM 702 C C . THR A 1 92 ? 8.179 -11.773 -0.119 1.00 92.88 92 THR A C 1
ATOM 704 O O . THR A 1 92 ? 7.490 -11.171 0.708 1.00 92.88 92 THR A O 1
ATOM 707 N N . GLU A 1 93 ? 9.349 -12.314 0.195 1.00 89.00 93 GLU A N 1
ATOM 708 C CA . GLU A 1 93 ? 9.987 -12.225 1.504 1.00 89.00 93 GLU A CA 1
ATOM 709 C C . GLU A 1 93 ? 11.514 -12.160 1.345 1.00 89.00 93 GLU A C 1
ATOM 711 O O . GLU A 1 93 ? 12.143 -13.185 1.068 1.00 89.00 93 GLU A O 1
ATOM 716 N N . PRO A 1 94 ? 12.132 -10.986 1.580 1.00 83.44 94 PRO A N 1
ATOM 717 C CA . PRO A 1 94 ? 13.566 -10.789 1.379 1.00 83.44 94 PRO A CA 1
ATOM 718 C C . PRO A 1 94 ? 14.449 -11.776 2.147 1.00 83.44 94 PRO A C 1
ATOM 720 O O . PRO A 1 94 ? 15.502 -12.164 1.656 1.00 83.44 94 PRO A O 1
ATOM 723 N N . SER A 1 95 ? 14.023 -12.227 3.332 1.00 80.38 95 SER A N 1
ATOM 724 C CA . SER A 1 95 ? 14.789 -13.205 4.120 1.00 80.38 95 SER A CA 1
ATOM 725 C C . SER A 1 95 ? 14.850 -14.603 3.484 1.00 80.38 95 SER A C 1
ATOM 727 O O . SER A 1 95 ? 15.742 -15.386 3.810 1.00 80.38 95 SER A O 1
ATOM 729 N N . ARG A 1 96 ? 13.935 -14.923 2.558 1.00 85.62 96 ARG A N 1
ATOM 730 C CA . ARG A 1 96 ? 13.862 -16.209 1.840 1.00 85.62 96 ARG A CA 1
ATOM 731 C C . ARG A 1 96 ? 14.448 -16.134 0.425 1.00 85.62 96 ARG A C 1
ATOM 733 O O . ARG A 1 96 ? 14.507 -17.148 -0.269 1.00 85.62 96 ARG A O 1
ATOM 740 N N . GLU A 1 97 ? 14.871 -14.953 -0.020 1.00 88.94 97 GLU A N 1
ATOM 741 C CA . GLU A 1 97 ? 15.104 -14.646 -1.431 1.00 88.94 97 GLU A CA 1
ATOM 742 C C . GLU A 1 97 ? 16.486 -14.020 -1.657 1.00 88.94 97 GLU A C 1
ATOM 744 O O . GLU A 1 97 ? 16.913 -13.121 -0.944 1.00 88.94 97 GLU A O 1
ATOM 749 N N . LYS A 1 98 ? 17.199 -14.458 -2.705 1.00 89.62 98 LYS A N 1
ATOM 750 C CA . LYS A 1 98 ? 18.455 -13.803 -3.134 1.00 89.62 98 LYS A CA 1
ATOM 751 C C . LYS A 1 98 ? 18.215 -12.570 -4.010 1.00 89.62 98 LYS A C 1
ATOM 753 O O . LYS A 1 98 ? 19.094 -11.726 -4.144 1.00 89.62 98 LYS A O 1
ATOM 758 N N . ARG A 1 99 ? 17.051 -12.510 -4.657 1.00 90.06 99 ARG A N 1
ATOM 759 C CA . ARG A 1 99 ? 16.586 -11.426 -5.529 1.00 90.06 99 ARG A CA 1
ATOM 760 C C . ARG A 1 99 ? 15.062 -11.379 -5.484 1.00 90.06 99 ARG A C 1
ATOM 762 O O . ARG A 1 99 ? 14.442 -12.425 -5.307 1.00 90.06 99 ARG A O 1
ATOM 769 N N . SER A 1 100 ? 14.492 -10.193 -5.684 1.00 92.69 100 SER A N 1
ATOM 770 C CA . SER A 1 100 ? 13.038 -10.004 -5.734 1.00 92.69 100 SER A CA 1
ATOM 771 C C . SER A 1 100 ? 12.405 -10.894 -6.819 1.00 92.69 100 SER A C 1
ATOM 773 O O . SER A 1 100 ? 12.879 -10.860 -7.959 1.00 92.69 100 SER A O 1
ATOM 775 N N . PRO A 1 101 ? 11.341 -11.661 -6.512 1.00 95.00 101 PRO A N 1
ATOM 776 C CA . PRO A 1 101 ? 10.574 -12.414 -7.503 1.00 95.00 101 PRO A CA 1
ATOM 777 C C . PRO A 1 101 ? 9.663 -11.504 -8.343 1.00 95.00 101 PRO A C 1
ATOM 779 O O . PRO A 1 101 ? 9.160 -11.918 -9.385 1.00 95.00 101 PRO A O 1
ATOM 782 N N . LEU A 1 102 ? 9.459 -10.251 -7.917 1.00 96.81 102 LEU A N 1
ATOM 783 C CA . LEU A 1 102 ? 8.693 -9.236 -8.641 1.00 96.81 102 LEU A CA 1
ATOM 784 C C . LEU A 1 102 ? 9.604 -8.526 -9.652 1.00 96.81 102 LEU A C 1
ATOM 786 O O . LEU A 1 102 ? 9.881 -7.331 -9.516 1.00 96.81 102 LEU A O 1
ATOM 790 N N . GLU A 1 103 ? 10.132 -9.276 -10.621 1.00 96.50 103 GLU A N 1
ATOM 791 C CA . GLU A 1 103 ? 11.181 -8.811 -11.540 1.00 96.50 103 GLU A CA 1
ATOM 792 C C . GLU A 1 103 ? 10.760 -7.549 -12.308 1.00 96.50 103 GLU A C 1
ATOM 794 O O . GLU A 1 103 ? 11.479 -6.550 -12.286 1.00 96.50 103 GLU A O 1
ATOM 799 N N . GLU A 1 104 ? 9.563 -7.543 -12.903 1.00 97.75 104 GLU A N 1
ATOM 800 C CA . GLU A 1 104 ? 9.065 -6.399 -13.674 1.00 97.75 104 GLU A CA 1
ATOM 801 C C . GLU A 1 104 ? 8.870 -5.148 -12.806 1.00 97.75 104 GLU A C 1
ATOM 803 O O . GLU A 1 104 ? 9.266 -4.045 -13.184 1.00 97.75 104 GLU A O 1
ATOM 808 N N . ALA A 1 105 ? 8.298 -5.316 -11.611 1.00 97.69 105 ALA A N 1
ATOM 809 C CA . ALA A 1 105 ? 8.080 -4.206 -10.685 1.00 97.69 105 ALA A CA 1
ATOM 810 C C . ALA A 1 105 ? 9.407 -3.617 -10.203 1.00 97.69 105 ALA A C 1
ATOM 812 O O . ALA A 1 105 ? 9.558 -2.401 -10.112 1.00 97.69 105 ALA A O 1
ATOM 813 N N . SER A 1 106 ? 10.385 -4.489 -9.954 1.00 96.69 106 SER A N 1
ATOM 814 C CA . SER A 1 106 ? 11.720 -4.100 -9.507 1.00 96.69 106 SER A CA 1
ATOM 815 C C . SER A 1 106 ? 12.461 -3.339 -10.609 1.00 96.69 106 SER A C 1
ATOM 817 O O . SER A 1 106 ? 13.056 -2.301 -10.329 1.00 96.69 106 SER A O 1
ATOM 819 N N . ALA A 1 107 ? 12.363 -3.791 -11.865 1.00 96.88 107 ALA A N 1
ATOM 820 C CA . ALA A 1 107 ? 12.929 -3.099 -13.022 1.00 96.88 107 ALA A CA 1
ATOM 821 C C . ALA A 1 107 ? 12.334 -1.691 -13.199 1.00 96.88 107 ALA A C 1
ATOM 823 O O . ALA A 1 107 ? 13.081 -0.714 -13.284 1.00 96.88 107 ALA A O 1
ATOM 824 N N . LEU A 1 108 ? 11.000 -1.567 -13.185 1.00 97.44 108 LEU A N 1
ATOM 825 C CA . LEU A 1 108 ? 10.331 -0.273 -13.349 1.00 97.44 108 LEU A CA 1
ATOM 826 C C . LEU A 1 108 ? 10.640 0.683 -12.187 1.00 97.44 108 LEU A C 1
ATOM 828 O O . LEU A 1 108 ? 10.945 1.853 -12.415 1.00 97.44 108 LEU A O 1
ATOM 832 N N . ALA A 1 109 ? 10.613 0.192 -10.944 1.00 97.19 109 ALA A N 1
ATOM 833 C CA . ALA A 1 109 ? 10.929 1.004 -9.772 1.00 97.19 109 ALA A CA 1
ATOM 834 C C . ALA A 1 109 ? 12.373 1.526 -9.805 1.00 97.19 109 ALA A C 1
ATOM 836 O O . ALA A 1 109 ? 12.605 2.696 -9.499 1.00 97.19 109 ALA A O 1
ATOM 837 N N . MET A 1 110 ? 13.339 0.690 -10.209 1.00 95.81 110 MET A N 1
ATOM 838 C CA . MET A 1 110 ? 14.740 1.096 -10.374 1.00 95.81 110 MET A CA 1
ATOM 839 C C . MET A 1 110 ? 14.902 2.152 -11.467 1.00 95.81 110 MET A C 1
ATOM 841 O O . MET A 1 110 ? 15.568 3.159 -11.232 1.00 95.81 110 MET A O 1
ATOM 845 N N . GLN A 1 111 ? 14.262 1.963 -12.625 1.00 95.06 111 GLN A N 1
ATOM 846 C CA . GLN A 1 111 ? 14.297 2.937 -13.717 1.00 95.06 111 GLN A CA 1
ATOM 847 C C . GLN A 1 111 ? 13.753 4.303 -13.272 1.00 95.06 111 GLN A C 1
ATOM 849 O O . GLN A 1 111 ? 14.405 5.325 -13.483 1.00 95.06 111 GLN A O 1
ATOM 854 N N . LEU A 1 112 ? 12.588 4.321 -12.616 1.00 94.81 112 LEU A N 1
ATOM 855 C CA . LEU A 1 112 ? 11.973 5.548 -12.103 1.00 94.81 112 LEU A CA 1
ATOM 856 C C . LEU A 1 112 ? 12.835 6.202 -11.019 1.00 94.81 112 LEU A C 1
ATOM 858 O O . LEU A 1 112 ? 13.070 7.405 -11.070 1.00 94.81 112 LEU A O 1
ATOM 862 N N . GLY A 1 113 ? 13.347 5.419 -10.065 1.00 93.75 113 GLY A N 1
ATOM 863 C CA . GLY A 1 113 ? 14.194 5.927 -8.986 1.00 93.75 113 GLY A CA 1
ATOM 864 C C . GLY A 1 113 ? 15.450 6.625 -9.507 1.00 93.75 113 GLY A C 1
ATOM 865 O O . GLY A 1 113 ? 15.732 7.758 -9.118 1.00 93.75 113 GLY A O 1
ATOM 866 N N . VAL A 1 114 ? 16.156 5.991 -10.451 1.00 94.00 114 VAL A N 1
ATOM 867 C CA . VAL A 1 114 ? 17.338 6.580 -11.101 1.00 94.00 114 VAL A CA 1
ATOM 868 C C . VAL A 1 114 ? 16.969 7.848 -11.870 1.00 94.00 114 VAL A C 1
ATOM 870 O O . VAL A 1 114 ? 17.650 8.859 -11.724 1.00 94.00 114 VAL A O 1
ATOM 873 N N . SER A 1 115 ? 15.885 7.819 -12.648 1.00 92.56 115 SER A N 1
ATOM 874 C CA . SER A 1 115 ? 15.472 8.965 -13.467 1.00 92.56 115 SER A CA 1
ATOM 875 C C . SER A 1 115 ? 15.040 10.178 -12.640 1.00 92.56 115 SER A C 1
ATOM 877 O O . SER A 1 115 ? 15.193 11.308 -13.094 1.00 92.56 115 SER A O 1
ATOM 879 N N . LEU A 1 116 ? 14.476 9.956 -11.452 1.00 93.25 116 LEU A N 1
ATOM 880 C CA . LEU A 1 116 ? 13.908 11.005 -10.601 1.00 93.25 116 LEU A CA 1
ATOM 881 C C . LEU A 1 116 ? 14.844 11.426 -9.458 1.00 93.25 116 LEU A C 1
ATOM 883 O O . LEU A 1 116 ? 14.541 12.382 -8.749 1.00 93.25 116 LEU A O 1
ATOM 887 N N . GLY A 1 117 ? 15.955 10.713 -9.245 1.00 94.00 117 GLY A N 1
ATOM 888 C CA . GLY A 1 117 ? 16.858 10.953 -8.117 1.00 94.00 117 GLY A CA 1
ATOM 889 C C . GLY A 1 117 ? 16.254 10.570 -6.761 1.00 94.00 117 GLY A C 1
ATOM 890 O O . GLY A 1 117 ? 16.539 11.212 -5.752 1.00 94.00 117 GLY A O 1
ATOM 891 N N . VAL A 1 118 ? 15.408 9.536 -6.725 1.00 93.06 118 VAL A N 1
ATOM 892 C CA . VAL A 1 118 ? 14.736 9.056 -5.506 1.00 93.06 118 VAL A CA 1
ATOM 893 C C . VAL A 1 118 ? 14.990 7.568 -5.278 1.00 93.06 118 VAL A C 1
ATOM 895 O O . VAL A 1 118 ? 15.400 6.828 -6.170 1.00 93.06 118 VAL A O 1
ATOM 898 N N . ILE A 1 119 ? 14.725 7.099 -4.060 1.00 91.19 119 ILE A N 1
ATOM 899 C CA . ILE A 1 119 ? 14.805 5.671 -3.741 1.00 91.19 119 ILE A CA 1
ATOM 900 C C . ILE A 1 119 ? 13.777 4.865 -4.565 1.00 91.19 119 ILE A C 1
ATOM 902 O O . ILE A 1 119 ? 12.620 5.276 -4.644 1.00 91.19 119 ILE A O 1
ATOM 906 N N . PRO A 1 120 ? 14.138 3.700 -5.139 1.00 91.44 120 PRO A N 1
ATOM 907 C CA . PRO A 1 120 ? 13.286 2.941 -6.062 1.00 91.44 120 PRO A CA 1
ATOM 908 C C . PRO A 1 120 ? 12.254 2.078 -5.319 1.00 91.44 120 PRO A C 1
ATOM 910 O O . PRO A 1 120 ? 12.197 0.860 -5.477 1.00 91.44 120 PRO A O 1
ATOM 913 N N . ARG A 1 121 ? 11.483 2.691 -4.419 1.00 87.81 121 ARG A N 1
ATOM 914 C CA . ARG A 1 121 ? 10.484 2.003 -3.598 1.00 87.81 121 ARG A CA 1
ATOM 915 C C . ARG A 1 121 ? 9.418 2.959 -3.086 1.00 87.81 121 ARG A C 1
ATOM 917 O O . ARG A 1 121 ? 9.550 4.178 -3.161 1.00 87.81 121 ARG A O 1
ATOM 924 N N . PHE A 1 122 ? 8.399 2.374 -2.464 1.00 88.44 122 PHE A N 1
ATOM 925 C CA . PHE A 1 122 ? 7.428 3.114 -1.674 1.00 88.44 122 PHE A CA 1
ATOM 926 C C . PHE A 1 122 ? 8.112 3.989 -0.602 1.00 88.44 122 PHE A C 1
ATOM 928 O O . PHE A 1 122 ? 9.043 3.554 0.089 1.00 88.44 122 PHE A O 1
ATOM 935 N N . ALA A 1 123 ? 7.603 5.209 -0.440 1.00 86.12 123 ALA A N 1
ATOM 936 C CA . ALA A 1 123 ? 8.094 6.226 0.490 1.00 86.12 123 ALA A CA 1
ATOM 937 C C . ALA A 1 123 ? 6.907 6.938 1.143 1.00 86.12 123 ALA A C 1
ATOM 939 O O . ALA A 1 123 ? 5.864 7.069 0.504 1.00 86.12 123 ALA A O 1
ATOM 940 N N . SER A 1 124 ? 7.072 7.438 2.372 1.00 84.31 124 SER A N 1
ATOM 941 C CA . SER A 1 124 ? 5.981 8.036 3.159 1.00 84.31 124 SER A CA 1
ATOM 942 C C . SER A 1 124 ? 5.237 9.146 2.414 1.00 84.31 124 SER A C 1
ATOM 944 O O . SER A 1 124 ? 4.012 9.204 2.467 1.00 84.31 124 SER A O 1
ATOM 946 N N . ALA A 1 125 ? 5.955 9.958 1.629 1.00 86.00 125 ALA A N 1
ATOM 947 C CA . ALA A 1 125 ? 5.366 11.015 0.808 1.00 86.00 125 ALA A CA 1
ATOM 948 C C . ALA A 1 125 ? 4.243 10.509 -0.119 1.00 86.00 125 ALA A C 1
ATOM 950 O O . ALA A 1 125 ? 3.246 11.204 -0.275 1.00 86.00 125 ALA A O 1
ATOM 951 N N . HIS A 1 126 ? 4.345 9.289 -0.660 1.00 92.31 126 HIS A N 1
ATOM 952 C CA . HIS A 1 126 ? 3.326 8.710 -1.544 1.00 92.31 126 HIS A CA 1
ATOM 953 C C . HIS A 1 126 ? 1.996 8.396 -0.836 1.00 92.31 126 HIS A C 1
ATOM 955 O O . HIS A 1 126 ? 0.970 8.292 -1.501 1.00 92.31 126 HIS A O 1
ATOM 961 N N . LEU A 1 127 ? 1.998 8.228 0.493 1.00 85.88 127 LEU A N 1
ATOM 962 C CA . LEU A 1 127 ? 0.778 8.052 1.295 1.00 85.88 127 LEU A CA 1
ATOM 963 C C . LEU A 1 127 ? 0.321 9.339 1.985 1.00 85.88 127 LEU A C 1
ATOM 965 O O . LEU A 1 127 ? -0.831 9.416 2.407 1.00 85.88 127 LEU A O 1
ATOM 969 N N . GLU A 1 128 ? 1.212 10.320 2.106 1.00 84.31 128 GLU A N 1
ATOM 970 C CA . GLU A 1 128 ? 1.015 11.519 2.912 1.00 84.31 128 GLU A CA 1
ATOM 971 C C . GLU A 1 128 ? 0.966 12.766 2.021 1.00 84.31 128 GLU A C 1
ATOM 973 O O . GLU A 1 128 ? -0.061 13.067 1.418 1.00 84.31 128 GLU A O 1
ATOM 978 N N . THR A 1 129 ? 2.075 13.499 1.921 1.00 86.19 129 THR A N 1
ATOM 979 C CA . THR A 1 129 ? 2.123 14.832 1.303 1.00 86.19 129 THR A CA 1
ATOM 980 C C . THR A 1 129 ? 1.886 14.835 -0.208 1.00 86.19 129 THR A C 1
ATOM 982 O O . THR A 1 129 ? 1.474 15.857 -0.744 1.00 86.19 129 THR A O 1
ATOM 985 N N . HIS A 1 130 ? 2.115 13.708 -0.885 1.00 89.88 130 HIS A N 1
ATOM 986 C CA . HIS A 1 130 ? 1.986 13.541 -2.336 1.00 89.88 130 HIS A CA 1
ATOM 987 C C . HIS A 1 130 ? 0.971 12.443 -2.690 1.00 89.88 130 HIS A C 1
ATOM 989 O O . HIS A 1 130 ? 1.109 11.742 -3.691 1.00 89.88 130 HIS A O 1
ATOM 995 N N . ASN A 1 131 ? -0.071 12.290 -1.868 1.00 92.56 131 ASN A N 1
ATOM 996 C CA . ASN A 1 131 ? -1.179 11.378 -2.130 1.00 92.56 131 ASN A CA 1
ATOM 997 C C . ASN A 1 131 ? -2.407 12.150 -2.626 1.00 92.56 131 ASN A C 1
ATOM 999 O O . ASN A 1 131 ? -3.265 12.575 -1.850 1.00 92.56 131 ASN A O 1
ATOM 1003 N N . LYS A 1 132 ? -2.474 12.373 -3.942 1.00 92.25 132 LYS A N 1
ATOM 1004 C CA . LYS A 1 132 ? -3.557 13.146 -4.555 1.00 92.25 132 LYS A CA 1
ATOM 1005 C C . LYS A 1 132 ? -4.918 12.476 -4.327 1.00 92.25 132 LYS A C 1
ATOM 1007 O O . LYS A 1 132 ? -5.171 11.365 -4.810 1.00 92.25 132 LYS A O 1
ATOM 1012 N N . ALA A 1 133 ? -5.812 13.204 -3.663 1.00 92.81 133 ALA A N 1
ATOM 1013 C CA . ALA A 1 133 ? -7.213 12.835 -3.534 1.00 92.81 133 ALA A CA 1
ATOM 1014 C C . ALA A 1 133 ? -7.997 13.152 -4.816 1.00 92.81 133 ALA A C 1
ATOM 1016 O O . ALA A 1 133 ? -7.844 14.221 -5.408 1.00 92.81 133 ALA A O 1
ATOM 1017 N N . GLU A 1 134 ? -8.875 12.237 -5.206 1.00 91.94 134 GLU A N 1
ATOM 1018 C CA . GLU A 1 134 ? -9.842 12.400 -6.287 1.00 91.94 134 GLU A CA 1
ATOM 1019 C C . GLU A 1 134 ? -11.238 12.293 -5.677 1.00 91.94 134 GLU A C 1
ATOM 1021 O O . GLU A 1 134 ? -11.551 11.309 -5.011 1.00 91.94 134 GLU A O 1
ATOM 1026 N N . ASN A 1 135 ? -12.050 13.346 -5.816 1.00 91.94 135 ASN A N 1
ATOM 1027 C CA . ASN A 1 135 ? -13.358 13.458 -5.151 1.00 91.94 135 ASN A CA 1
ATOM 1028 C C . ASN A 1 135 ? -13.292 13.201 -3.630 1.00 91.94 135 ASN A C 1
ATOM 1030 O O . ASN A 1 135 ? -14.155 12.549 -3.052 1.00 91.94 135 ASN A O 1
ATOM 1034 N N . GLY A 1 136 ? -12.228 13.692 -2.983 1.00 89.25 136 GLY A N 1
ATOM 1035 C CA . GLY A 1 136 ? -11.993 13.509 -1.547 1.00 89.25 136 GLY A CA 1
ATOM 1036 C C . GLY A 1 136 ? -11.398 12.151 -1.155 1.00 89.25 136 GLY A C 1
ATOM 1037 O O . GLY A 1 136 ? -11.098 11.951 0.019 1.00 89.25 136 GLY A O 1
ATOM 1038 N N . VAL A 1 137 ? -11.166 11.243 -2.111 1.00 89.38 137 VAL A N 1
ATOM 1039 C CA . VAL A 1 137 ? -10.614 9.905 -1.863 1.00 89.38 137 VAL A CA 1
ATOM 1040 C C . VAL A 1 137 ? -9.182 9.810 -2.386 1.00 89.38 137 VAL A C 1
ATOM 1042 O O . VAL A 1 137 ? -8.915 9.919 -3.582 1.00 89.38 137 VAL A O 1
ATOM 1045 N N . TYR A 1 138 ? -8.236 9.607 -1.477 1.00 93.06 138 TYR A N 1
ATOM 1046 C CA . TYR A 1 138 ? -6.823 9.373 -1.782 1.00 93.06 138 TYR A CA 1
ATOM 1047 C C . TYR A 1 138 ? -6.503 7.870 -1.807 1.00 93.06 138 TYR A C 1
ATOM 1049 O O . TYR A 1 138 ? -7.338 7.040 -1.444 1.00 93.06 138 TYR A O 1
ATOM 1057 N N . LYS A 1 139 ? -5.303 7.500 -2.264 1.00 94.12 139 LYS A N 1
ATOM 1058 C CA . LYS A 1 139 ? -4.887 6.093 -2.368 1.00 94.12 139 LYS A CA 1
ATOM 1059 C C . LYS A 1 139 ? -4.664 5.492 -0.987 1.00 94.12 139 LYS A C 1
ATOM 1061 O O . LYS A 1 139 ? -4.002 6.101 -0.145 1.00 94.12 139 LYS A O 1
ATOM 1066 N N . THR A 1 140 ? -5.153 4.278 -0.779 1.00 93.50 140 THR A N 1
ATOM 1067 C CA . THR A 1 140 ? -4.971 3.506 0.453 1.00 93.50 140 THR A CA 1
ATOM 1068 C C . THR A 1 140 ? -4.757 2.035 0.115 1.00 93.50 140 THR A C 1
ATOM 1070 O O . THR A 1 140 ? -5.156 1.570 -0.949 1.00 93.50 140 THR A O 1
ATOM 1073 N N . PHE A 1 141 ? -4.131 1.291 1.030 1.00 94.31 141 PHE A N 1
ATOM 1074 C CA . PHE A 1 141 ? -4.001 -0.162 0.891 1.00 94.31 141 PHE A CA 1
ATOM 1075 C C . PHE A 1 141 ? -5.338 -0.884 1.062 1.00 94.31 141 PHE A C 1
ATOM 1077 O O . PHE A 1 141 ? -5.580 -1.869 0.384 1.00 94.31 141 PHE A O 1
ATOM 1084 N N . THR A 1 142 ? -6.202 -0.400 1.953 1.00 93.88 142 THR A N 1
ATOM 1085 C CA . THR A 1 142 ? -7.502 -1.006 2.267 1.00 93.88 142 THR A CA 1
ATOM 1086 C C . THR A 1 142 ? -8.600 0.054 2.295 1.00 93.88 142 THR A C 1
ATOM 1088 O O . THR A 1 142 ? -8.329 1.258 2.249 1.00 93.88 142 THR A O 1
ATOM 1091 N N . ASP A 1 143 ? -9.850 -0.387 2.373 1.00 91.94 143 ASP A N 1
ATOM 1092 C CA . ASP A 1 143 ? -11.041 0.451 2.523 1.00 91.94 143 ASP A CA 1
ATOM 1093 C C . ASP A 1 143 ? -11.272 0.962 3.957 1.00 91.94 143 ASP A C 1
ATOM 1095 O O . ASP A 1 143 ? -12.227 1.698 4.219 1.00 91.94 143 ASP A O 1
ATOM 1099 N N . LYS A 1 144 ? -10.402 0.583 4.901 1.00 85.81 144 LYS A N 1
ATOM 1100 C CA . LYS A 1 144 ? -10.556 0.933 6.310 1.00 85.81 144 LYS A CA 1
ATOM 1101 C C . LYS A 1 144 ? -10.367 2.429 6.534 1.00 85.81 144 LYS A C 1
ATOM 1103 O O . LYS A 1 144 ? -9.556 3.100 5.894 1.00 85.81 144 LYS A O 1
ATOM 1108 N N . ALA A 1 145 ? -11.108 2.949 7.511 1.00 83.56 145 ALA A N 1
ATOM 1109 C CA . ALA A 1 145 ? -10.973 4.334 7.937 1.00 83.56 145 ALA A CA 1
ATOM 1110 C C . ALA A 1 145 ? -9.540 4.620 8.416 1.00 83.56 145 ALA A C 1
ATOM 1112 O O . ALA A 1 145 ? -8.908 3.770 9.040 1.00 83.56 145 ALA A O 1
ATOM 1113 N N . HIS A 1 146 ? -9.061 5.844 8.186 1.00 80.62 146 HIS A N 1
ATOM 1114 C CA . HIS A 1 146 ? -7.671 6.256 8.422 1.00 80.62 146 HIS A CA 1
ATOM 1115 C C . HIS A 1 146 ? -7.094 5.809 9.781 1.00 80.62 146 HIS A C 1
ATOM 1117 O O . HIS A 1 146 ? -5.995 5.258 9.832 1.00 80.62 146 HIS A O 1
ATOM 1123 N N . GLY A 1 147 ? -7.854 5.990 10.868 1.00 81.12 147 GLY A N 1
ATOM 1124 C CA . GLY A 1 147 ? -7.456 5.552 12.211 1.00 81.12 147 GLY A CA 1
ATOM 1125 C C . GLY A 1 147 ? -7.290 4.036 12.338 1.00 81.12 147 GLY A C 1
ATOM 1126 O O . GLY A 1 147 ? -6.282 3.578 12.864 1.00 81.12 147 GLY A O 1
ATOM 1127 N N . HIS A 1 148 ? -8.208 3.255 11.758 1.00 83.12 148 HIS A N 1
ATOM 1128 C CA . HIS A 1 148 ? -8.130 1.791 11.762 1.00 83.12 148 HIS A CA 1
ATOM 1129 C C . HIS A 1 148 ? -6.916 1.292 10.974 1.00 83.12 148 HIS A C 1
ATOM 1131 O O . HIS A 1 148 ? -6.209 0.403 11.440 1.00 83.12 148 HIS A O 1
ATOM 1137 N N . THR A 1 149 ? -6.628 1.897 9.820 1.00 82.44 149 THR A N 1
ATOM 1138 C CA . THR A 1 149 ? -5.429 1.576 9.033 1.00 82.44 149 THR A CA 1
ATOM 1139 C C . THR A 1 149 ? -4.148 1.877 9.814 1.00 82.44 149 THR A C 1
ATOM 1141 O O . THR A 1 149 ? -3.197 1.098 9.758 1.00 82.44 149 THR A O 1
ATOM 1144 N N . ALA A 1 150 ? -4.111 2.976 10.578 1.00 82.50 150 ALA A N 1
ATOM 1145 C CA . ALA A 1 150 ? -2.967 3.316 11.424 1.00 82.50 150 ALA A CA 1
ATOM 1146 C C . ALA A 1 150 ? -2.766 2.306 12.566 1.00 82.50 150 ALA A C 1
ATOM 1148 O O . ALA A 1 150 ? -1.635 1.873 12.800 1.00 82.50 150 ALA A O 1
ATOM 1149 N N . THR A 1 151 ? -3.854 1.894 13.223 1.00 84.38 151 THR A N 1
ATOM 1150 C CA . THR A 1 151 ? -3.843 0.849 14.255 1.00 84.38 151 THR A CA 1
ATOM 1151 C C . THR A 1 151 ? -3.338 -0.472 13.695 1.00 84.38 151 THR A C 1
ATOM 1153 O O . THR A 1 151 ? -2.348 -1.001 14.189 1.00 84.38 151 THR A O 1
ATOM 1156 N N . GLN A 1 152 ? -3.928 -0.947 12.599 1.00 83.50 152 GLN A N 1
ATOM 1157 C CA . GLN A 1 152 ? -3.535 -2.192 11.945 1.00 83.50 152 GLN A CA 1
ATOM 1158 C C . GLN A 1 152 ? -2.064 -2.182 11.508 1.00 83.50 152 GLN A C 1
ATOM 1160 O O . GLN A 1 152 ? -1.342 -3.156 11.715 1.00 83.50 152 GLN A O 1
ATOM 1165 N N . HIS A 1 153 ? -1.593 -1.074 10.927 1.00 83.25 153 HIS A N 1
ATOM 1166 C CA . HIS A 1 153 ? -0.186 -0.914 10.571 1.00 83.25 153 HIS A CA 1
ATOM 1167 C C . HIS A 1 153 ? 0.723 -1.050 11.800 1.00 83.25 153 HIS A C 1
ATOM 1169 O O . HIS A 1 153 ? 1.736 -1.747 11.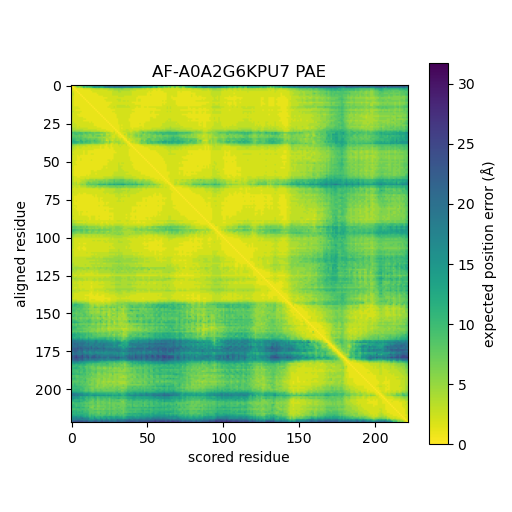743 1.00 83.25 153 HIS A O 1
ATOM 1175 N N . HIS A 1 154 ? 0.373 -0.393 12.907 1.00 83.75 154 HIS A N 1
ATOM 1176 C CA . HIS A 1 154 ? 1.173 -0.437 14.126 1.00 83.75 154 HIS A CA 1
ATOM 1177 C C . HIS A 1 154 ? 1.161 -1.825 14.782 1.00 83.75 154 HIS A C 1
ATOM 1179 O O . HIS A 1 154 ? 2.216 -2.355 15.103 1.00 83.75 154 HIS A O 1
ATOM 1185 N N . GLU A 1 155 ? -0.008 -2.440 14.935 1.00 84.19 155 GLU A N 1
ATOM 1186 C CA . GLU A 1 155 ? -0.155 -3.708 15.657 1.00 84.19 155 GLU A CA 1
ATOM 1187 C C . GLU A 1 155 ? 0.360 -4.911 14.863 1.00 84.19 155 GLU A C 1
ATOM 1189 O O . GLU A 1 155 ? 0.913 -5.839 15.447 1.00 84.19 155 GLU A O 1
ATOM 1194 N N . LEU A 1 156 ? 0.211 -4.903 13.534 1.00 82.75 156 LEU A N 1
ATOM 1195 C CA . LEU A 1 156 ? 0.586 -6.047 12.702 1.00 82.75 156 LEU A CA 1
ATOM 1196 C C . LEU A 1 156 ? 1.932 -5.832 12.010 1.00 82.75 156 LEU A C 1
ATOM 1198 O O . LEU A 1 156 ? 2.827 -6.669 12.107 1.00 82.75 156 LEU A O 1
ATOM 1202 N N . LEU A 1 157 ? 2.095 -4.715 11.298 1.00 83.75 157 LEU A N 1
ATOM 1203 C CA . LEU A 1 157 ? 3.223 -4.547 10.374 1.00 83.75 157 LEU A CA 1
ATOM 1204 C C . LEU A 1 157 ? 4.507 -4.159 11.094 1.00 83.75 157 LEU A C 1
ATOM 1206 O O . LEU A 1 157 ? 5.560 -4.713 10.786 1.00 83.75 157 LEU A O 1
ATOM 1210 N N . ILE A 1 158 ? 4.430 -3.249 12.068 1.00 83.62 158 ILE A N 1
ATOM 1211 C CA . ILE A 1 158 ? 5.597 -2.877 12.879 1.00 83.62 158 ILE A CA 1
ATOM 1212 C C . ILE A 1 158 ? 6.067 -4.073 13.708 1.00 83.62 158 ILE A C 1
ATOM 1214 O O . ILE A 1 158 ? 7.254 -4.406 13.671 1.00 83.62 158 ILE A O 1
ATOM 1218 N N . SER A 1 159 ? 5.139 -4.780 14.356 1.00 82.56 159 SER A N 1
ATOM 1219 C CA . SER A 1 159 ? 5.466 -5.986 15.118 1.00 82.56 159 SER A CA 1
ATOM 1220 C C . SER A 1 159 ? 6.141 -7.057 14.246 1.00 82.56 159 SER A C 1
ATOM 1222 O O . SER A 1 159 ? 7.211 -7.569 14.591 1.00 82.56 159 SER A O 1
ATOM 1224 N N . ARG A 1 160 ? 5.571 -7.361 13.072 1.00 83.25 160 ARG A N 1
ATOM 1225 C CA . ARG A 1 160 ? 6.064 -8.433 12.194 1.00 83.25 160 ARG A CA 1
ATOM 1226 C C . ARG A 1 160 ? 7.360 -8.085 11.465 1.00 83.25 160 ARG A C 1
ATOM 1228 O O . ARG A 1 160 ? 8.220 -8.952 11.329 1.00 83.25 160 ARG A O 1
ATOM 1235 N N . PHE A 1 161 ? 7.498 -6.858 10.964 1.00 83.25 161 PHE A N 1
ATOM 1236 C CA . PHE A 1 161 ? 8.590 -6.487 10.054 1.00 83.25 161 PHE A CA 1
ATOM 1237 C C . PHE A 1 161 ? 9.695 -5.648 10.689 1.00 83.25 161 PHE A C 1
ATOM 1239 O O . PHE A 1 161 ? 10.732 -5.468 10.055 1.00 83.25 161 PHE A O 1
ATOM 1246 N N . ILE A 1 162 ? 9.506 -5.152 11.913 1.00 81.94 162 ILE A N 1
ATOM 1247 C CA . ILE A 1 162 ? 10.522 -4.364 12.619 1.00 81.94 162 ILE A CA 1
ATOM 1248 C C . ILE A 1 162 ? 10.856 -4.992 13.967 1.00 81.94 162 ILE A C 1
ATOM 1250 O O . ILE A 1 162 ? 12.006 -5.359 14.188 1.00 81.94 162 ILE A O 1
ATOM 1254 N N . GLU A 1 163 ? 9.873 -5.152 14.854 1.00 83.44 163 GLU A N 1
ATOM 1255 C CA . GLU A 1 163 ? 10.133 -5.612 16.224 1.00 83.44 163 GLU A CA 1
ATOM 1256 C C . GLU A 1 163 ? 10.616 -7.062 16.256 1.00 83.44 163 GLU A C 1
ATOM 1258 O O . GLU A 1 163 ? 11.667 -7.350 16.827 1.00 83.44 163 GLU A O 1
ATOM 1263 N N . SER A 1 164 ? 9.889 -7.971 15.598 1.00 82.44 164 SER A N 1
ATOM 1264 C CA . SER A 1 164 ? 10.226 -9.398 15.599 1.00 82.44 164 SER A CA 1
ATOM 1265 C C . SER A 1 164 ? 11.597 -9.683 14.964 1.00 82.44 164 SER A C 1
ATOM 1267 O O . SER A 1 164 ? 12.362 -10.443 15.559 1.00 82.44 164 SER A O 1
ATOM 1269 N N . PRO A 1 165 ? 11.967 -9.093 13.807 1.00 81.12 165 PRO A N 1
ATOM 1270 C CA . PRO A 1 165 ? 13.311 -9.249 13.252 1.00 81.12 165 PRO A CA 1
ATOM 1271 C C . PRO A 1 165 ? 14.398 -8.618 14.130 1.00 81.12 165 PRO A C 1
ATOM 1273 O O . PRO A 1 165 ? 15.403 -9.265 14.401 1.00 81.12 165 PRO A O 1
ATOM 1276 N N . ALA A 1 166 ? 14.188 -7.400 14.646 1.00 82.19 166 ALA A N 1
ATOM 1277 C CA . ALA A 1 166 ? 15.186 -6.736 15.486 1.00 82.19 166 ALA A CA 1
ATOM 1278 C C . ALA A 1 166 ? 15.460 -7.493 16.793 1.00 82.19 166 ALA A C 1
ATOM 1280 O O . ALA A 1 166 ? 16.602 -7.527 17.250 1.00 82.19 166 ALA A O 1
ATOM 1281 N N . ALA A 1 167 ? 14.431 -8.118 17.374 1.00 80.88 167 ALA A N 1
ATOM 1282 C CA . ALA A 1 167 ? 14.576 -8.972 18.545 1.00 80.88 167 ALA A CA 1
ATOM 1283 C C . ALA A 1 167 ? 15.347 -10.263 18.228 1.00 80.88 167 ALA A C 1
ATOM 1285 O O . ALA A 1 167 ? 16.205 -10.658 19.013 1.00 80.88 167 ALA A O 1
ATOM 1286 N N . LYS A 1 168 ? 15.067 -10.903 17.081 1.00 78.25 168 LYS A N 1
ATOM 1287 C CA . LYS A 1 168 ? 15.761 -12.128 16.643 1.00 78.25 168 LYS A CA 1
ATOM 1288 C C . LYS A 1 168 ? 17.251 -11.906 16.394 1.00 78.25 168 LYS A C 1
ATOM 1290 O O . LYS A 1 168 ? 18.046 -12.766 16.753 1.00 78.25 168 LYS A O 1
ATOM 1295 N N . ASP A 1 169 ? 17.611 -10.762 15.824 1.00 74.69 169 ASP A N 1
ATOM 1296 C CA . ASP A 1 169 ? 18.998 -10.43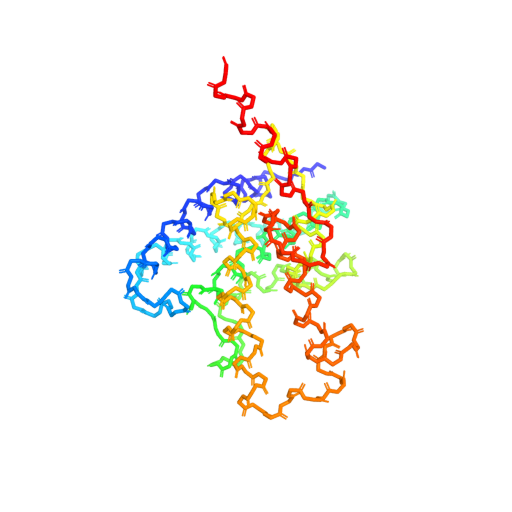9 15.471 1.00 74.69 169 ASP A CA 1
ATOM 1297 C C . ASP A 1 169 ? 19.745 -9.686 16.596 1.00 74.69 169 ASP A C 1
ATOM 1299 O O . ASP A 1 169 ? 20.824 -9.140 16.365 1.00 74.69 169 ASP A O 1
ATOM 1303 N N . GLU A 1 170 ? 19.164 -9.608 17.804 1.00 75.12 170 GLU A N 1
ATOM 1304 C CA . GLU A 1 170 ? 19.689 -8.871 18.971 1.00 75.12 170 GLU A CA 1
ATOM 1305 C C . GLU A 1 170 ? 20.045 -7.395 18.673 1.00 75.12 170 GLU A C 1
ATOM 1307 O O . GLU A 1 170 ? 20.889 -6.773 19.322 1.00 75.12 170 GLU A O 1
ATOM 1312 N N . MET A 1 171 ? 19.376 -6.786 17.689 1.00 69.25 171 MET A N 1
ATOM 1313 C CA . MET A 1 171 ? 19.701 -5.447 17.184 1.00 69.25 171 MET A CA 1
ATOM 1314 C C . MET A 1 171 ? 18.939 -4.310 17.873 1.00 69.25 171 MET A C 1
ATOM 1316 O O . MET A 1 171 ? 19.147 -3.144 17.539 1.00 69.25 171 MET A O 1
ATOM 1320 N N . THR A 1 172 ? 18.083 -4.608 18.852 1.00 67.88 172 THR A N 1
ATOM 1321 C CA . THR A 1 172 ? 17.136 -3.659 19.467 1.00 67.88 172 THR A CA 1
ATOM 1322 C C . THR A 1 172 ? 17.779 -2.368 19.997 1.00 67.88 172 THR A C 1
ATOM 1324 O O . THR A 1 172 ? 17.131 -1.325 20.004 1.00 67.88 172 THR A O 1
ATOM 1327 N N . MET A 1 173 ? 19.048 -2.405 20.416 1.00 66.06 173 MET A N 1
ATOM 1328 C CA . MET A 1 173 ? 19.764 -1.248 20.985 1.00 66.06 173 MET A CA 1
ATOM 1329 C C . MET A 1 173 ? 20.807 -0.634 20.042 1.00 66.06 173 MET A C 1
ATOM 1331 O O . MET A 1 173 ? 21.541 0.272 20.437 1.00 66.06 173 MET A O 1
ATOM 1335 N N . LYS A 1 174 ? 20.901 -1.108 18.795 1.00 65.56 174 LYS A N 1
ATOM 1336 C CA . LYS A 1 174 ? 21.881 -0.603 17.832 1.00 65.56 174 LYS A CA 1
ATOM 1337 C C . LYS A 1 174 ? 21.443 0.768 17.307 1.00 65.56 174 LYS A C 1
ATOM 1339 O O . LYS A 1 174 ? 20.399 0.884 16.668 1.00 65.56 174 LYS A O 1
ATOM 1344 N N . ALA A 1 175 ? 22.254 1.796 17.559 1.00 60.22 175 ALA A N 1
ATOM 1345 C CA . ALA A 1 175 ? 21.956 3.181 17.176 1.00 60.22 175 ALA A CA 1
ATOM 1346 C C . ALA A 1 175 ? 21.764 3.360 15.655 1.00 60.22 175 ALA A C 1
ATOM 1348 O O . ALA A 1 175 ? 20.879 4.094 15.229 1.00 60.22 175 ALA A O 1
ATOM 1349 N N . ASP A 1 176 ? 22.507 2.605 14.841 1.00 64.69 176 ASP A N 1
ATOM 1350 C CA . ASP A 1 176 ? 22.470 2.714 13.373 1.00 64.69 176 ASP A CA 1
ATOM 1351 C C . ASP A 1 176 ? 21.404 1.824 12.707 1.00 64.69 176 ASP A C 1
ATOM 1353 O O . ASP A 1 176 ? 21.435 1.612 11.495 1.00 64.69 176 ASP A O 1
ATOM 1357 N N . LEU A 1 177 ? 20.482 1.235 13.479 1.00 65.44 177 LEU A N 1
ATOM 1358 C CA . LEU A 1 177 ? 19.453 0.354 12.915 1.00 65.44 177 LEU A CA 1
ATOM 1359 C C . LEU A 1 177 ? 18.384 1.134 12.135 1.00 65.44 177 LEU A C 1
ATOM 1361 O O . LEU A 1 177 ? 17.814 0.615 11.175 1.00 65.44 177 LEU A O 1
ATOM 1365 N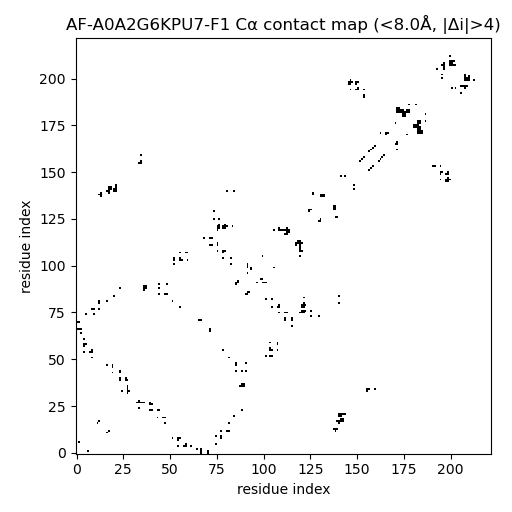 N . THR A 1 178 ? 18.085 2.371 12.540 1.00 63.84 178 THR A N 1
ATOM 1366 C CA . THR A 1 178 ? 17.048 3.182 11.894 1.00 63.84 178 THR A CA 1
ATOM 1367 C C . THR A 1 178 ? 17.678 4.202 10.950 1.00 63.84 178 THR A C 1
ATOM 1369 O O . THR A 1 178 ? 18.644 4.878 11.292 1.00 63.84 178 THR A O 1
ATOM 1372 N N . ALA A 1 179 ? 17.097 4.370 9.758 1.00 58.25 179 ALA A N 1
ATOM 1373 C CA . ALA A 1 179 ? 17.582 5.342 8.770 1.00 58.25 179 ALA A CA 1
ATOM 1374 C C . ALA A 1 179 ? 17.532 6.803 9.271 1.00 58.25 179 ALA A C 1
ATOM 1376 O O . ALA A 1 179 ? 18.186 7.672 8.705 1.00 58.25 179 ALA A O 1
ATOM 1377 N N . SER A 1 180 ? 16.744 7.074 10.316 1.00 57.44 180 SER A N 1
ATOM 1378 C CA . SER A 1 180 ? 16.592 8.384 10.956 1.00 57.44 180 SER A CA 1
ATOM 1379 C C . SER A 1 180 ? 17.570 8.640 12.113 1.00 57.44 180 SER A C 1
ATOM 1381 O O . SER A 1 180 ? 17.591 9.756 12.626 1.00 57.44 180 SER A O 1
ATOM 1383 N N . GLY A 1 181 ? 18.324 7.629 12.568 1.00 60.41 181 GLY A N 1
ATOM 1384 C CA . GLY A 1 181 ? 19.278 7.731 13.680 1.00 60.41 181 GLY A CA 1
ATOM 1385 C C . GLY A 1 181 ? 18.785 7.504 15.129 1.00 60.41 181 GLY A C 1
ATOM 1386 O O . GLY A 1 181 ? 19.647 7.245 15.968 1.00 60.41 181 GLY A O 1
ATOM 1387 N N . PRO A 1 182 ? 17.485 7.569 15.515 1.00 71.62 182 PRO A N 1
ATOM 1388 C CA . PRO A 1 182 ? 17.093 7.218 16.874 1.00 71.62 182 PRO A CA 1
ATOM 1389 C C . PRO A 1 182 ? 17.162 5.696 17.095 1.00 71.62 182 PRO A C 1
ATOM 1391 O O . PRO A 1 182 ? 16.862 4.928 16.170 1.00 71.62 182 PRO A O 1
ATOM 1394 N N . PRO A 1 183 ? 17.480 5.244 18.321 1.00 81.69 183 PRO A N 1
ATOM 1395 C CA . PRO A 1 183 ? 17.347 3.847 18.718 1.00 81.69 183 PRO A CA 1
ATOM 1396 C C . PRO A 1 183 ? 15.947 3.294 18.425 1.00 81.69 183 PRO A C 1
ATOM 1398 O O . PRO A 1 183 ? 14.950 4.020 18.467 1.00 81.69 183 PRO A O 1
ATOM 1401 N N . LEU A 1 184 ? 15.846 1.987 18.177 1.00 81.56 184 LEU A N 1
ATOM 1402 C CA . LEU A 1 184 ? 14.566 1.349 17.857 1.00 81.56 184 LEU A CA 1
ATOM 1403 C C . LEU A 1 184 ? 13.453 1.650 18.887 1.00 81.56 184 LEU A C 1
ATOM 1405 O O . LEU A 1 184 ? 12.353 1.991 18.454 1.00 81.56 184 LEU A O 1
ATOM 1409 N N . PRO A 1 185 ? 13.689 1.632 20.217 1.00 85.31 185 PRO A N 1
ATOM 1410 C CA . PRO A 1 185 ? 12.652 1.988 21.189 1.00 85.31 185 PRO A CA 1
ATOM 1411 C C . PRO A 1 185 ? 12.103 3.411 21.015 1.00 85.31 185 PRO A C 1
ATOM 1413 O O . PRO A 1 185 ? 10.904 3.638 21.175 1.00 85.31 185 PRO A O 1
ATOM 1416 N N . ASP A 1 186 ? 12.956 4.373 20.662 1.00 84.06 186 ASP A N 1
ATOM 1417 C CA . ASP A 1 186 ? 12.549 5.755 20.398 1.00 84.06 186 ASP A CA 1
ATOM 1418 C C . ASP A 1 186 ? 11.681 5.856 19.146 1.00 84.06 186 ASP A C 1
ATOM 1420 O O . ASP A 1 186 ? 10.626 6.500 19.168 1.00 84.06 186 ASP A O 1
ATOM 1424 N N . LEU A 1 187 ? 12.084 5.163 18.078 1.00 83.31 187 LEU A N 1
ATOM 1425 C CA . LEU A 1 187 ? 11.295 5.060 16.855 1.00 83.31 187 LEU A CA 1
ATOM 1426 C C . LEU A 1 187 ? 9.913 4.455 17.140 1.00 83.31 187 LEU A C 1
ATOM 1428 O O . LEU A 1 187 ? 8.901 5.032 16.743 1.00 83.31 187 LEU A O 1
ATOM 1432 N N . LEU A 1 188 ? 9.854 3.331 17.860 1.00 86.50 188 LEU A N 1
ATOM 1433 C CA . LEU A 1 188 ? 8.599 2.648 18.190 1.00 86.50 188 LEU A CA 1
ATOM 1434 C C . LEU A 1 188 ? 7.663 3.541 19.016 1.00 86.50 188 LEU A C 1
ATOM 1436 O O . LEU A 1 188 ? 6.470 3.622 18.714 1.00 86.50 188 LEU A O 1
ATOM 1440 N N . ARG A 1 189 ? 8.197 4.295 19.989 1.00 87.56 189 ARG A N 1
ATOM 1441 C CA . ARG A 1 189 ? 7.421 5.302 20.738 1.00 87.56 189 ARG A CA 1
ATOM 1442 C C . ARG A 1 189 ? 6.849 6.385 19.826 1.00 87.56 189 ARG A C 1
ATOM 1444 O O . ARG A 1 189 ? 5.675 6.737 19.953 1.00 87.56 189 ARG A O 1
ATOM 1451 N N . GLY A 1 190 ? 7.655 6.898 18.896 1.00 86.38 190 GLY A N 1
ATOM 1452 C CA . GLY A 1 190 ? 7.206 7.876 17.904 1.00 86.38 190 GLY A CA 1
ATOM 1453 C C . GLY A 1 190 ? 6.078 7.335 17.021 1.00 86.38 190 GLY A C 1
ATOM 1454 O O . GLY A 1 190 ? 5.058 8.001 16.835 1.00 86.38 190 GLY A O 1
ATOM 1455 N N . LEU A 1 191 ? 6.222 6.098 16.539 1.00 87.62 191 LEU A N 1
ATOM 1456 C CA . LEU A 1 191 ? 5.219 5.427 15.712 1.00 87.62 191 LEU A CA 1
ATOM 1457 C C . LEU A 1 191 ? 3.913 5.163 16.474 1.00 87.62 191 LEU A C 1
ATOM 1459 O O . LEU A 1 191 ? 2.839 5.386 15.913 1.00 87.62 191 LEU A O 1
ATOM 1463 N N . LYS A 1 192 ? 3.979 4.756 17.750 1.00 90.31 192 LYS A N 1
ATOM 1464 C CA . LYS A 1 192 ? 2.785 4.577 18.593 1.00 90.31 192 LYS A CA 1
ATOM 1465 C C . LYS A 1 192 ? 2.055 5.898 18.815 1.00 90.31 192 LYS A C 1
ATOM 1467 O O . LYS A 1 192 ? 0.846 5.964 18.613 1.00 90.31 192 LYS A O 1
ATOM 1472 N N . LYS A 1 193 ? 2.785 6.971 19.138 1.00 89.81 193 LYS A N 1
ATOM 1473 C CA . LYS A 1 193 ? 2.204 8.315 19.287 1.00 89.81 193 LYS A CA 1
ATOM 1474 C C . LYS A 1 193 ? 1.494 8.766 18.009 1.00 89.81 193 LYS A C 1
ATOM 1476 O O . LYS A 1 193 ? 0.397 9.314 18.077 1.00 89.81 193 LYS A O 1
ATOM 1481 N N . LEU A 1 194 ? 2.096 8.532 16.843 1.00 87.81 194 LEU A N 1
ATOM 1482 C CA . LEU A 1 194 ? 1.477 8.859 15.558 1.00 87.81 194 LEU A CA 1
ATOM 1483 C C . LEU A 1 194 ? 0.210 8.029 15.300 1.00 87.81 194 LEU A C 1
ATOM 1485 O O . LEU A 1 194 ? -0.785 8.575 14.824 1.00 87.81 194 LEU A O 1
ATOM 1489 N N . CYS A 1 195 ? 0.232 6.737 15.637 1.00 88.88 195 CYS A N 1
ATOM 1490 C CA . CYS A 1 195 ? -0.945 5.871 15.589 1.00 88.88 195 CYS A CA 1
ATOM 1491 C C . CYS A 1 195 ? -2.087 6.431 16.456 1.00 88.88 195 CYS A C 1
ATOM 1493 O O . CYS A 1 195 ? -3.198 6.620 15.961 1.00 88.88 195 CYS A O 1
ATOM 1495 N N . ASP A 1 196 ? -1.794 6.812 17.702 1.00 90.50 196 ASP A N 1
ATOM 1496 C CA . ASP A 1 196 ? -2.785 7.367 18.633 1.00 90.50 196 ASP A CA 1
ATOM 1497 C C . ASP A 1 196 ? -3.396 8.681 18.142 1.00 90.50 196 ASP A C 1
ATOM 1499 O O . ASP A 1 196 ? -4.607 8.889 18.251 1.00 90.50 196 ASP A O 1
ATOM 1503 N N . LEU A 1 197 ? -2.580 9.554 17.546 1.00 90.19 197 LEU A N 1
ATOM 1504 C CA . LEU A 1 197 ? -3.054 10.794 16.933 1.00 90.19 197 LEU A CA 1
ATOM 1505 C C . LEU A 1 197 ? -3.993 10.516 15.750 1.00 90.19 197 LEU A C 1
ATOM 1507 O O . LEU A 1 197 ? -5.060 11.123 15.667 1.00 90.19 197 LEU A O 1
ATOM 1511 N N . ARG A 1 198 ? -3.626 9.581 14.862 1.00 89.25 198 ARG A N 1
ATOM 1512 C CA . ARG A 1 198 ? -4.425 9.204 13.679 1.00 89.25 198 ARG A CA 1
ATOM 1513 C C . ARG A 1 198 ? -5.730 8.496 14.041 1.00 89.25 198 ARG A C 1
ATOM 1515 O O . ARG A 1 198 ? -6.714 8.650 13.323 1.00 89.25 198 ARG A O 1
ATOM 1522 N N . ASN A 1 199 ? -5.747 7.750 15.144 1.00 90.50 199 ASN A N 1
ATOM 1523 C CA . ASN A 1 199 ? -6.941 7.074 15.648 1.00 90.50 199 ASN A CA 1
ATOM 1524 C C . ASN A 1 199 ? -7.783 7.943 16.600 1.00 90.50 199 ASN A C 1
ATOM 1526 O O . ASN A 1 199 ? -8.819 7.494 17.084 1.00 90.50 199 ASN A O 1
ATOM 1530 N N . ALA A 1 200 ? -7.341 9.175 16.887 1.00 92.44 200 ALA A N 1
ATOM 1531 C CA . ALA A 1 200 ? -7.931 10.038 17.908 1.00 92.44 200 ALA A CA 1
ATOM 1532 C C . ALA A 1 200 ? -8.147 9.289 19.241 1.00 92.44 200 ALA A C 1
ATOM 1534 O O . ALA A 1 200 ? -9.226 9.352 19.820 1.00 92.44 200 ALA A O 1
ATOM 1535 N N . ALA A 1 201 ? -7.141 8.538 19.701 1.00 92.06 201 ALA A N 1
ATOM 1536 C CA . ALA A 1 201 ? -7.259 7.644 20.853 1.00 92.06 201 ALA A CA 1
ATOM 1537 C C . ALA A 1 201 ? -7.397 8.406 22.194 1.00 92.06 201 ALA A C 1
ATOM 1539 O O . ALA A 1 201 ? -6.811 9.484 22.340 1.00 92.06 201 ALA A O 1
ATOM 1540 N N . PRO A 1 202 ? -8.120 7.864 23.195 1.00 93.81 202 PRO A N 1
ATOM 1541 C CA . PRO A 1 202 ? -8.219 8.447 24.534 1.00 93.81 202 PRO A CA 1
ATOM 1542 C C . PRO A 1 202 ? -6.986 8.084 25.373 1.00 93.81 202 PRO A C 1
ATOM 1544 O O . PRO A 1 202 ? -7.031 7.185 26.209 1.00 93.81 202 PRO A O 1
ATOM 1547 N N . VAL A 1 203 ? -5.862 8.745 25.106 1.00 91.62 203 VAL A N 1
ATOM 1548 C CA . VAL A 1 203 ? -4.583 8.493 25.782 1.00 91.62 203 VAL A CA 1
ATOM 1549 C C . VAL A 1 203 ? -4.145 9.705 26.598 1.00 91.62 203 VAL A C 1
ATOM 1551 O O . VAL A 1 203 ? -4.205 10.841 26.127 1.00 91.62 203 VAL A O 1
ATOM 1554 N N . ASP A 1 204 ? -3.665 9.455 27.814 1.00 87.12 204 ASP A N 1
ATOM 1555 C CA . ASP A 1 204 ? -3.116 10.501 28.673 1.00 87.12 204 ASP A CA 1
ATOM 1556 C C . ASP A 1 204 ? -1.789 11.034 28.112 1.00 87.12 204 ASP A C 1
ATOM 1558 O O . ASP A 1 204 ? -1.018 10.314 27.473 1.00 87.12 204 ASP A O 1
ATOM 1562 N N . ASN A 1 205 ? -1.487 12.306 28.384 1.00 87.44 205 ASN A N 1
ATOM 1563 C CA . ASN A 1 205 ? -0.231 12.976 28.007 1.00 87.44 205 ASN A CA 1
ATOM 1564 C C . ASN A 1 205 ? 0.025 13.133 26.492 1.00 87.44 205 ASN A C 1
ATOM 1566 O O . ASN A 1 205 ? 1.115 13.547 26.088 1.00 87.44 205 ASN A O 1
ATOM 1570 N N . ILE A 1 206 ? -0.967 12.865 25.639 1.00 89.94 206 ILE A N 1
ATOM 1571 C CA . ILE A 1 206 ? -0.932 13.181 24.207 1.00 89.94 206 ILE A CA 1
ATOM 1572 C C . ILE A 1 206 ? -2.197 13.969 23.864 1.00 89.94 206 ILE A C 1
ATOM 1574 O O . ILE A 1 206 ? -3.309 13.520 24.113 1.00 89.94 206 ILE A O 1
ATOM 1578 N N . ASN A 1 207 ? -2.033 15.144 23.255 1.00 92.31 207 ASN A N 1
ATOM 1579 C CA . ASN A 1 207 ? -3.163 15.944 22.790 1.00 92.31 207 ASN A CA 1
ATOM 1580 C C . ASN A 1 207 ? -3.763 15.335 21.509 1.00 92.31 207 ASN A C 1
ATOM 1582 O O . ASN A 1 207 ? -3.370 15.700 20.398 1.00 92.31 207 ASN A O 1
ATOM 1586 N N . THR A 1 208 ? -4.663 14.363 21.659 1.00 93.94 208 THR A N 1
ATOM 1587 C CA . THR A 1 208 ? -5.409 13.758 20.548 1.00 93.94 208 THR A CA 1
ATOM 1588 C C . THR A 1 208 ? -6.727 14.493 20.302 1.00 93.94 208 THR A C 1
ATOM 1590 O O . THR A 1 208 ? -7.228 15.240 21.139 1.00 93.94 208 THR A O 1
ATOM 1593 N N . ARG A 1 209 ? -7.344 14.247 19.142 1.00 94.56 209 ARG A N 1
ATOM 1594 C CA . ARG A 1 209 ? -8.654 14.814 18.779 1.00 94.56 209 ARG A CA 1
ATOM 1595 C C . ARG A 1 209 ? -9.842 14.030 19.351 1.00 94.56 209 ARG A C 1
ATOM 1597 O O . ARG A 1 209 ? -10.956 14.170 18.855 1.00 94.56 209 ARG A O 1
ATOM 1604 N N . PHE A 1 210 ? -9.633 13.204 20.381 1.00 94.31 210 PHE A N 1
ATOM 1605 C CA . PHE A 1 210 ? -10.679 12.344 20.944 1.00 94.31 210 PHE A CA 1
ATOM 1606 C C . PHE A 1 210 ? -11.927 13.136 21.368 1.00 94.31 210 PHE A C 1
ATOM 1608 O O . PHE A 1 210 ? -13.036 12.796 20.959 1.00 94.31 210 PHE A O 1
ATOM 1615 N N . ALA A 1 211 ? -11.754 14.221 22.133 1.00 93.62 211 ALA A N 1
ATOM 1616 C CA . ALA A 1 211 ? -12.862 15.055 22.610 1.00 93.62 211 ALA A CA 1
ATOM 1617 C C . ALA A 1 211 ? -13.656 15.706 21.459 1.00 93.62 211 ALA A C 1
ATOM 1619 O O . ALA A 1 211 ? -14.890 15.731 21.485 1.00 93.62 211 ALA A O 1
ATOM 1620 N N . ASP A 1 212 ? -12.960 16.154 20.412 1.00 95.00 212 ASP A N 1
ATOM 1621 C CA . ASP A 1 212 ? -13.583 16.725 19.214 1.00 95.00 212 ASP A CA 1
ATOM 1622 C C . ASP A 1 212 ? -14.443 15.665 18.499 1.00 95.00 212 ASP A C 1
ATOM 1624 O O . ASP A 1 212 ? -15.598 15.918 18.154 1.00 95.00 212 ASP A O 1
ATOM 1628 N N . PHE A 1 213 ? -13.931 14.436 18.355 1.00 92.38 213 PHE A N 1
ATOM 1629 C CA . PHE A 1 213 ? -14.689 13.315 17.787 1.00 92.38 213 PHE A CA 1
ATOM 1630 C C . PHE A 1 213 ? -15.919 12.942 18.624 1.00 92.38 213 PHE A C 1
ATOM 1632 O O . PHE A 1 213 ? -16.971 12.649 18.051 1.00 92.38 213 PHE A O 1
ATOM 1639 N N . GLN A 1 214 ? -15.822 12.956 19.959 1.00 93.88 214 GLN A N 1
ATOM 1640 C CA . GLN A 1 214 ? -16.980 12.715 20.832 1.00 93.88 214 GLN A CA 1
ATOM 1641 C C . GLN A 1 214 ? -18.052 13.793 20.651 1.00 93.88 214 GLN A C 1
ATOM 1643 O O . GLN A 1 214 ? -19.239 13.472 20.556 1.00 93.88 214 GLN A O 1
ATOM 1648 N N . THR A 1 215 ? -17.633 15.053 20.525 1.00 95.44 215 THR A N 1
ATOM 1649 C CA . THR A 1 215 ? -18.536 16.179 20.264 1.00 95.44 215 THR A CA 1
ATOM 1650 C C . THR A 1 215 ? -19.275 15.975 18.942 1.00 95.44 215 THR A C 1
ATOM 1652 O O . THR A 1 215 ? -20.502 15.929 18.932 1.00 95.44 215 THR A O 1
ATOM 1655 N N . LEU A 1 216 ? -18.549 15.728 17.845 1.00 94.62 216 LEU A N 1
ATOM 1656 C CA . LEU A 1 216 ? -19.141 15.501 16.520 1.00 94.62 216 LEU A CA 1
ATOM 1657 C C . LEU A 1 216 ? -20.110 14.310 16.495 1.00 94.62 216 LEU A C 1
ATOM 1659 O O . LEU A 1 216 ? -21.199 14.403 15.932 1.00 94.62 216 LEU A O 1
ATOM 1663 N N . ARG A 1 217 ? -19.741 13.190 17.129 1.00 93.06 217 ARG A N 1
ATOM 1664 C CA . ARG A 1 217 ? -20.609 12.004 17.229 1.00 93.06 217 ARG A CA 1
ATOM 1665 C C . ARG A 1 217 ? -21.887 12.276 18.012 1.00 93.06 217 ARG A C 1
ATOM 1667 O O . ARG A 1 217 ? -22.906 11.665 17.710 1.00 93.06 217 ARG A O 1
ATOM 1674 N N . THR A 1 218 ? -21.825 13.142 19.019 1.00 94.75 218 THR A N 1
ATOM 1675 C CA . THR A 1 218 ? -23.001 13.535 19.803 1.00 94.75 218 THR A CA 1
ATOM 1676 C C . THR A 1 218 ? -23.910 14.438 18.977 1.00 94.75 218 THR A C 1
ATOM 1678 O O . THR A 1 218 ? -25.112 14.200 18.943 1.00 94.75 218 THR A O 1
ATOM 1681 N N . THR A 1 219 ? -23.344 15.389 18.226 1.00 95.12 219 THR A N 1
ATOM 1682 C CA . THR A 1 219 ? -24.104 16.270 17.326 1.00 95.12 219 THR A CA 1
ATOM 1683 C C . THR A 1 219 ? -24.845 15.504 16.232 1.00 95.12 219 THR A C 1
ATOM 1685 O O . THR A 1 219 ? -25.966 15.857 15.913 1.00 95.12 219 THR A O 1
ATOM 1688 N N . LEU A 1 220 ? -24.260 14.438 15.674 1.00 91.62 220 LEU A N 1
ATOM 1689 C CA . LEU A 1 220 ? -24.918 13.616 14.645 1.00 91.62 220 LEU A CA 1
ATOM 1690 C C . LEU A 1 220 ? -26.063 12.734 15.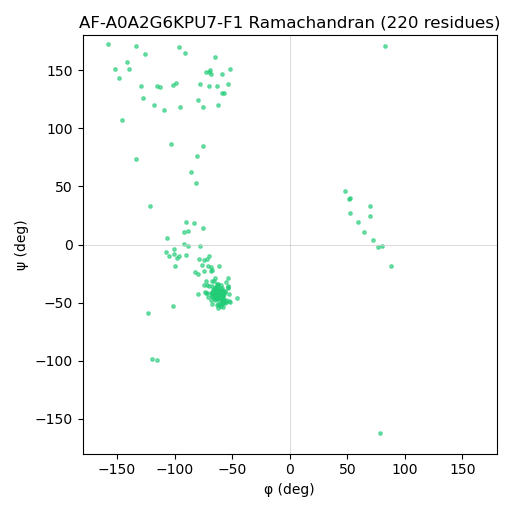176 1.00 91.62 220 LEU A C 1
ATOM 1692 O O . LEU A 1 220 ? -26.778 12.127 14.382 1.00 91.62 220 LEU A O 1
ATOM 1696 N N . LYS A 1 221 ? -26.193 12.593 16.500 1.00 86.25 221 LYS A N 1
ATOM 1697 C CA . LYS A 1 221 ? -27.252 11.804 17.149 1.00 86.25 221 LYS A CA 1
ATOM 1698 C C . LYS A 1 221 ? -28.436 12.654 17.622 1.00 86.25 221 LYS A C 1
ATOM 1700 O O . LYS A 1 221 ? -29.433 12.066 18.036 1.00 86.25 221 LYS A O 1
ATOM 1705 N N . GLY A 1 222 ? -28.297 13.981 17.623 1.00 58.84 222 GLY A N 1
ATOM 1706 C CA . GLY A 1 222 ? -29.362 14.941 17.931 1.00 58.84 222 GLY A CA 1
ATOM 1707 C C . GLY A 1 222 ? -30.004 15.472 16.662 1.00 58.84 222 GLY A C 1
ATOM 1708 O O . GLY A 1 222 ? -31.216 15.760 16.726 1.00 58.84 222 GLY A O 1
#

Solvent-accessible surface area (backbone atoms only — not comparable to full-atom values): 12546 Å² total; per-residue (Å²): 104,75,53,74,62,60,47,53,44,50,51,37,46,63,40,59,48,14,50,48,42,37,52,46,48,53,53,24,55,71,70,78,45,61,75,56,43,82,96,56,55,60,70,53,52,51,47,56,52,53,55,54,48,53,47,43,55,48,44,63,70,70,50,89,77,83,52,49,66,70,45,48,50,51,49,36,29,53,52,17,52,55,53,52,49,35,43,67,59,66,74,42,54,73,94,82,44,97,62,76,86,55,52,64,56,52,52,50,22,44,55,46,12,67,76,68,77,47,74,55,52,59,53,71,49,48,68,52,88,60,34,72,55,56,96,85,48,51,65,49,68,43,81,60,56,71,25,56,49,36,45,50,43,54,69,37,49,42,41,63,72,44,50,51,52,29,61,75,69,71,41,54,79,40,47,83,72,36,98,84,50,52,33,49,67,57,46,51,52,52,52,50,52,51,26,36,49,56,46,29,39,95,51,86,100,53,97,40,52,31,68,59,53,53,50,54,59,51,60,76,73,108

pLDDT: mean 89.86, std 8.86, range [57.44, 98.75]

Sequence (222 aa):
MSTPCASAFDQWIRNDFKTINSELEALYFATGNPSEAGGVGEALKQQLLLEGKAFIAQLLREGNTDEGFDSGFNLLGNVGFYMAACRRHDLTEPSREKRSPLEEASALAMQLGVSLGVIPRFASAHLETHNKAENGVYKTFTDKAHGHTATQHHELLISRFIESPAAKDEMTMKADLTASGPPLPDLLRGLKKLCDLRNAAPVDNINTRFADFQTLRTTLKG

Mean predicted aligned error: 6.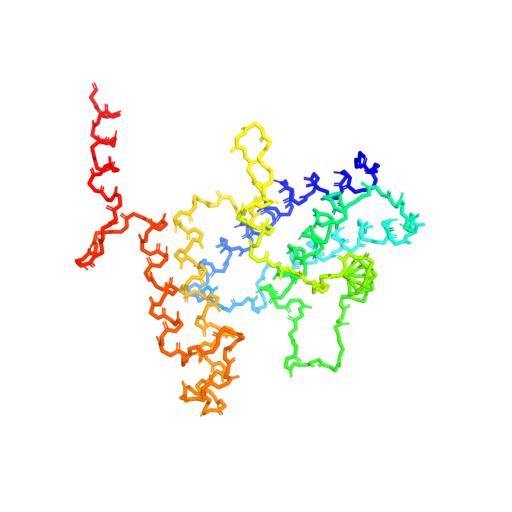03 Å

Nearest PDB structures (foldseek):
  2nwb-assembly1_A-2  TM=6.681E-01  e=4.857E-14  Shewanella oneidensis MR-1
  2nwb-assembly1_B  TM=7.090E-01  e=1.183E-13  Shewanella oneidensis MR-1